Protein AF-A0A543JQB1-F1 (afdb_monomer_lite)

Organism: NCBI:txid571190

InterPro domains:
  IPR004981 Tryptophan 2,3-dioxygenase [PF03301] (3-129)
  IPR004981 Tryptophan 2,3-dioxygenase [PTHR10138] (3-130)
  IPR037217 Tryptophan/Indoleamine 2,3-dioxygenase-like [SSF140959] (4-223)

pLDDT: mean 92.01, std 9.9, range [33.56, 98.75]

Secondary structure (DSSP, 8-state):
----HHHHTTHHHHTT-----S---SS-HHHHHHHHHHHHHHHHHHHHHHHHHHHHHHHHHHHHHHHTT-HHHHHHHHHHHHHHHHHHHHHHHHHTTS-HHHHHHHGGGGTT--GGG-HHHHHHHHHTT-SSS--HHHHHHHHHHHHTT--HHHHHHS-SHHHHHHHHHHHHHHHHHHHHHHHHHHHHHHHTTPPPTTSS-THHHHHHH---S-HHHHHHHHHTT-PPP--

Foldseek 3Di:
DDDDPCNVVVVVVVVVPQDQQQDQDPDDPLSVLLSVLSSLVVVLVVVVLVLLVLLLVLLVVLLVCLLVLVLQSSLVSLLVSLVSLVVNLVSLVVNLPRDLVSCVRRVVRCQLDDPVPDPSVVSVCQLLQVDPDRHSSLVSLCVSCVVVVHDLLVLLLDDDRSVSNLVSSQSNQVSVLSSLVSVLVSQCVNAVQHADSNRHSTSVVSVVVNDGGDVVSVVSCVVNVVDDPDD

Sequence (231 aa):
MTLDYSGYLCLDALLSLQRPQAPAEVSDRESDAVRSAEHLFIVVHQASELWLAQLLLDLDVAASALRHGSTGAAAEHVERAAALFGVLRAQLDVLDRLPPACFARFRPYLGTASGAQSRQFAALERVLGFGPTEGPLATALADAVAAAGVTLPEVWRSGGPLRRVAEAMSAVARGYRDWQAGHLAVVRRMLGDQPGTGGTAGARHLASRVRLAFPDLHAARREAGDTVPTA

Structure (mmCIF, N/CA/C/O backbone):
data_AF-A0A543JQB1-F1
#
_entry.id   AF-A0A543JQB1-F1
#
loop_
_atom_site.group_PDB
_atom_site.id
_atom_site.type_symbol
_atom_site.label_atom_id
_atom_site.label_alt_id
_atom_site.label_comp_id
_atom_site.label_asym_id
_atom_site.label_entity_id
_atom_site.label_seq_id
_atom_site.pdbx_PDB_ins_code
_atom_site.Cartn_x
_atom_site.Cartn_y
_atom_site.Cartn_z
_atom_site.occupancy
_atom_site.B_iso_or_equiv
_atom_site.auth_seq_id
_atom_site.auth_comp_id
_atom_site.auth_asym_id
_atom_site.auth_atom_id
_atom_site.pdbx_PDB_model_num
ATOM 1 N N . MET A 1 1 ? -24.633 -10.994 -23.609 1.00 69.38 1 MET A N 1
ATOM 2 C CA . MET A 1 1 ? -23.324 -11.678 -23.657 1.00 69.38 1 MET A CA 1
ATOM 3 C C . MET A 1 1 ? -23.143 -12.428 -22.354 1.00 69.38 1 MET A C 1
ATOM 5 O O . MET A 1 1 ? -23.437 -11.854 -21.312 1.00 69.38 1 MET A O 1
ATOM 9 N N . THR A 1 2 ? -22.744 -13.696 -22.414 1.00 85.31 2 THR A N 1
ATOM 10 C CA . THR A 1 2 ? -22.391 -14.485 -21.226 1.00 85.31 2 THR A CA 1
ATOM 11 C C . THR A 1 2 ? -21.066 -13.956 -20.683 1.00 85.31 2 THR A C 1
ATOM 13 O O . THR A 1 2 ? -20.135 -13.768 -21.460 1.00 85.31 2 THR A O 1
ATOM 16 N N . LEU A 1 3 ? -20.999 -13.658 -19.386 1.00 92.75 3 LEU A N 1
ATOM 17 C CA . LEU A 1 3 ? -19.769 -13.207 -18.740 1.00 92.75 3 LEU A CA 1
ATOM 18 C C . LEU A 1 3 ? -18.790 -14.387 -18.657 1.00 92.75 3 LEU A C 1
ATOM 20 O O . LEU A 1 3 ? -19.106 -15.394 -18.025 1.00 92.75 3 LEU A O 1
ATOM 24 N N . ASP A 1 4 ? -17.630 -14.268 -19.297 1.00 96.12 4 ASP A N 1
ATOM 25 C CA . ASP A 1 4 ? -16.534 -15.235 -19.211 1.00 96.12 4 ASP A CA 1
ATOM 26 C C . ASP A 1 4 ? -15.337 -14.652 -18.437 1.00 96.12 4 ASP A C 1
ATOM 28 O O . ASP A 1 4 ? -15.362 -13.505 -17.987 1.00 96.12 4 ASP A O 1
ATOM 32 N N . TYR A 1 5 ? -14.293 -15.460 -18.231 1.00 96.38 5 TYR A N 1
ATOM 33 C CA . TYR A 1 5 ? -13.108 -15.070 -17.458 1.00 96.38 5 TYR A CA 1
ATOM 34 C C . TYR A 1 5 ? -12.423 -13.813 -18.018 1.00 96.38 5 TYR A C 1
ATOM 36 O O . TYR A 1 5 ? -12.113 -12.886 -17.267 1.00 96.38 5 TYR A O 1
ATOM 44 N N . SER A 1 6 ? -12.228 -13.766 -19.339 1.00 96.44 6 SER A N 1
ATOM 45 C CA . SER A 1 6 ? -11.564 -12.653 -20.021 1.00 96.44 6 SER A CA 1
ATOM 46 C C . SER A 1 6 ? -12.379 -11.366 -19.938 1.00 96.44 6 SER A C 1
ATOM 48 O O . SER A 1 6 ? -11.812 -10.303 -19.680 1.00 96.44 6 SER A O 1
ATOM 50 N N . GLY A 1 7 ? -13.700 -11.467 -20.100 1.00 97.38 7 GLY A N 1
ATOM 51 C CA . GLY A 1 7 ? -14.626 -10.350 -19.966 1.00 97.38 7 GLY A CA 1
ATOM 52 C C . GLY A 1 7 ? -14.751 -9.847 -18.528 1.00 97.38 7 GLY A C 1
ATOM 53 O O . GLY A 1 7 ? -14.781 -8.639 -18.315 1.00 97.38 7 GLY A O 1
ATOM 54 N N . TYR A 1 8 ? -14.769 -10.741 -17.533 1.00 97.38 8 TYR A N 1
ATOM 55 C CA . TYR A 1 8 ? -14.859 -10.363 -16.117 1.00 97.38 8 TYR A CA 1
ATOM 56 C C . TYR A 1 8 ? -13.617 -9.617 -15.616 1.00 97.38 8 TYR A C 1
ATOM 58 O O . TYR A 1 8 ? -13.745 -8.629 -14.896 1.00 97.38 8 TYR A O 1
ATOM 66 N N . LEU A 1 9 ? -12.419 -10.067 -16.004 1.00 97.62 9 LEU A N 1
ATOM 67 C CA . LEU A 1 9 ? -11.151 -9.452 -15.591 1.00 97.62 9 LEU A CA 1
ATOM 68 C C . LEU A 1 9 ? -10.656 -8.357 -16.545 1.00 97.62 9 LEU A C 1
ATOM 70 O O . LEU A 1 9 ? -9.592 -7.783 -16.313 1.00 97.62 9 LEU A O 1
ATOM 74 N N . CYS A 1 10 ? -11.397 -8.084 -17.622 1.00 97.62 10 CYS A N 1
ATOM 75 C CA . CYS A 1 10 ? -11.010 -7.146 -18.675 1.00 97.62 10 CYS A CA 1
ATOM 76 C C . CYS A 1 10 ? -9.601 -7.432 -19.234 1.00 97.62 10 CYS A C 1
ATOM 78 O O . CYS A 1 10 ? -8.796 -6.509 -19.395 1.00 97.62 10 CYS A O 1
ATOM 80 N N . LEU A 1 11 ? -9.280 -8.704 -19.509 1.00 97.50 11 LEU A N 1
ATOM 81 C CA . LEU A 1 11 ? -7.906 -9.123 -19.826 1.00 97.50 11 LEU A CA 1
ATOM 82 C C . LEU A 1 11 ? -7.340 -8.466 -21.082 1.00 97.50 11 LEU A C 1
ATOM 84 O O . LEU A 1 11 ? -6.172 -8.093 -21.075 1.00 97.50 11 LEU A O 1
ATOM 88 N N . ASP A 1 12 ? -8.152 -8.259 -22.119 1.00 97.19 12 ASP A N 1
ATOM 89 C CA . ASP A 1 12 ? -7.699 -7.583 -23.341 1.00 97.19 12 ASP A CA 1
ATOM 90 C C . ASP A 1 12 ? -7.203 -6.163 -23.043 1.00 97.19 12 ASP A C 1
ATOM 92 O O . ASP A 1 12 ? -6.173 -5.729 -23.557 1.00 97.19 12 ASP A O 1
ATOM 96 N N . ALA A 1 13 ? -7.902 -5.446 -22.158 1.00 97.56 13 ALA A N 1
ATOM 97 C CA . ALA A 1 13 ? -7.462 -4.136 -21.706 1.00 97.56 13 ALA A CA 1
ATOM 98 C C . ALA A 1 13 ? -6.205 -4.271 -20.839 1.00 97.56 13 ALA A C 1
ATOM 100 O O . ALA A 1 13 ? -5.182 -3.678 -21.174 1.00 97.56 13 ALA A O 1
ATOM 101 N N . LEU A 1 14 ? -6.255 -5.081 -19.774 1.00 97.94 14 LEU A N 1
ATOM 102 C CA . LEU A 1 14 ? -5.171 -5.234 -18.798 1.00 97.94 14 LEU A CA 1
ATOM 103 C C . LEU A 1 14 ? -3.837 -5.643 -19.448 1.00 97.94 14 LEU A C 1
ATOM 105 O O . LEU A 1 14 ? -2.803 -5.045 -19.150 1.00 97.94 14 LEU A O 1
ATOM 109 N N . LEU A 1 15 ? -3.863 -6.622 -20.355 1.00 97.75 15 LEU A N 1
ATOM 110 C CA . LEU A 1 15 ? -2.685 -7.186 -21.026 1.00 97.75 15 LEU A CA 1
ATOM 111 C C . LEU A 1 15 ? -2.208 -6.353 -22.234 1.00 97.75 15 LEU A C 1
ATOM 113 O O . LEU A 1 15 ? -1.230 -6.710 -22.887 1.00 97.75 15 LEU A O 1
ATOM 117 N N . SER A 1 16 ? -2.875 -5.233 -22.536 1.00 97.62 16 SER A N 1
ATOM 118 C CA . SER A 1 16 ? -2.448 -4.270 -23.569 1.00 97.62 16 SER A CA 1
ATOM 119 C C . SER A 1 16 ? -1.717 -3.040 -23.007 1.00 97.62 16 SER A C 1
ATOM 121 O O . SER A 1 16 ? -1.232 -2.186 -23.764 1.00 97.62 16 SER A O 1
ATOM 123 N N . LEU A 1 17 ? -1.643 -2.918 -21.675 1.00 98.00 17 LEU A N 1
ATOM 124 C CA . LEU A 1 17 ? -1.086 -1.748 -20.989 1.00 98.00 17 LEU A CA 1
ATOM 125 C C . LEU A 1 17 ? 0.444 -1.779 -20.862 1.00 98.00 17 LEU A C 1
ATOM 127 O O . LEU A 1 17 ? 1.040 -0.774 -20.473 1.00 98.00 17 LEU A O 1
ATOM 131 N N . GLN A 1 18 ? 1.105 -2.897 -21.164 1.00 97.56 18 GLN A N 1
ATOM 132 C CA . GLN A 1 18 ? 2.556 -3.035 -21.021 1.00 97.56 18 GLN A CA 1
ATOM 133 C C . GLN A 1 18 ? 3.268 -2.498 -22.271 1.00 97.56 18 GLN A C 1
ATOM 135 O O . GLN A 1 18 ? 3.488 -3.230 -23.234 1.00 97.56 18 GLN A O 1
ATOM 140 N N . ARG A 1 19 ? 3.620 -1.205 -22.265 1.00 94.81 19 ARG A N 1
ATOM 141 C CA . ARG A 1 19 ? 4.200 -0.493 -23.421 1.00 94.81 19 ARG A CA 1
ATOM 142 C C . ARG A 1 19 ? 5.624 0.023 -23.140 1.00 94.81 19 ARG A C 1
ATOM 144 O O . ARG A 1 19 ? 5.757 1.164 -22.692 1.00 94.81 19 ARG A O 1
ATOM 151 N N . PRO A 1 20 ? 6.670 -0.788 -23.393 1.00 93.94 20 PRO A N 1
ATOM 152 C CA . PRO A 1 20 ? 8.066 -0.344 -23.347 1.00 93.94 20 PRO A CA 1
ATOM 153 C C . PRO A 1 20 ? 8.309 0.901 -24.217 1.00 93.94 20 PRO A C 1
ATOM 155 O O . PRO A 1 20 ? 7.724 1.020 -25.294 1.00 93.94 20 PRO A O 1
ATOM 158 N N . GLN A 1 21 ? 9.133 1.830 -23.735 1.00 93.44 21 GLN A N 1
ATOM 159 C CA . GLN A 1 21 ? 9.484 3.090 -24.395 1.00 93.44 21 GLN A CA 1
ATOM 160 C C . GLN A 1 21 ? 10.874 3.056 -25.034 1.00 93.44 21 GLN A C 1
ATOM 162 O O . GLN A 1 21 ? 11.133 3.840 -25.948 1.00 93.44 21 GLN A O 1
ATOM 167 N N . ALA A 1 22 ? 11.774 2.175 -24.582 1.00 89.75 22 ALA A N 1
ATOM 168 C CA . ALA A 1 22 ? 13.065 2.018 -25.235 1.00 89.75 22 ALA A CA 1
ATOM 169 C C . ALA A 1 22 ? 12.872 1.482 -26.669 1.00 89.75 22 ALA A C 1
ATOM 171 O O . ALA A 1 22 ? 12.055 0.580 -26.891 1.00 89.75 22 ALA A O 1
ATOM 172 N N . PRO A 1 23 ? 13.603 2.020 -27.661 1.00 84.94 23 PRO A N 1
ATOM 173 C CA . PRO A 1 23 ? 13.477 1.589 -29.041 1.00 84.94 23 PRO A CA 1
ATOM 174 C C . PRO A 1 23 ? 13.905 0.129 -29.174 1.00 84.94 23 PRO A C 1
ATOM 176 O O . PRO A 1 23 ? 14.917 -0.297 -28.616 1.00 84.94 23 PRO A O 1
ATOM 179 N N . ALA A 1 24 ? 13.147 -0.630 -29.962 1.00 72.50 24 ALA A N 1
ATOM 180 C CA . ALA A 1 24 ? 13.588 -1.934 -30.421 1.00 72.50 24 ALA A CA 1
ATOM 181 C C . ALA A 1 24 ? 14.697 -1.723 -31.460 1.00 72.50 24 ALA A C 1
ATOM 183 O O . ALA A 1 24 ? 14.425 -1.433 -32.625 1.00 72.50 24 ALA A O 1
ATOM 184 N N . GLU A 1 25 ? 15.955 -1.826 -31.038 1.00 69.94 25 GLU A N 1
ATOM 185 C CA . GLU A 1 25 ? 17.068 -1.961 -31.978 1.00 69.94 25 GLU A CA 1
ATOM 186 C C . GLU A 1 25 ? 16.893 -3.276 -32.761 1.00 69.94 25 GLU A C 1
ATOM 188 O O . GLU A 1 25 ? 16.343 -4.252 -32.233 1.00 69.94 25 GLU A O 1
ATOM 193 N N . VAL A 1 26 ? 17.301 -3.284 -34.037 1.00 59.53 26 VAL A N 1
ATOM 194 C CA . VAL A 1 26 ? 17.115 -4.415 -34.963 1.00 59.53 26 VAL A CA 1
ATOM 195 C C . VAL A 1 26 ? 17.641 -5.708 -34.333 1.00 59.53 26 VAL A C 1
ATOM 197 O O . VAL A 1 26 ? 18.805 -5.779 -33.964 1.00 59.53 26 VAL A O 1
ATOM 200 N N . SER A 1 27 ? 16.749 -6.700 -34.233 1.00 61.47 27 SER A N 1
ATOM 201 C CA . SER A 1 27 ? 16.892 -8.035 -33.630 1.00 61.47 27 SER A CA 1
ATOM 202 C C . SER A 1 27 ? 18.326 -8.512 -33.343 1.00 61.47 27 SER A C 1
ATOM 204 O O . SER A 1 27 ? 18.908 -9.286 -34.108 1.00 61.47 27 SER A O 1
ATOM 206 N N . ASP A 1 28 ? 18.852 -8.131 -32.184 1.00 72.06 28 ASP A N 1
ATOM 207 C CA . ASP A 1 28 ? 19.930 -8.843 -31.513 1.00 72.06 28 ASP A CA 1
ATOM 208 C C . ASP A 1 28 ? 19.466 -9.300 -30.118 1.00 72.06 28 ASP A C 1
ATOM 210 O O . ASP A 1 28 ? 18.460 -8.835 -29.571 1.00 72.06 28 ASP A O 1
ATOM 214 N N . ARG A 1 29 ? 20.171 -10.280 -29.541 1.00 74.12 29 ARG A N 1
ATOM 215 C CA . ARG A 1 29 ? 19.823 -10.841 -28.221 1.00 74.12 29 ARG A CA 1
ATOM 216 C C . ARG A 1 29 ? 19.863 -9.794 -27.101 1.00 74.12 29 ARG A C 1
ATOM 218 O O . ARG A 1 29 ? 19.248 -10.004 -26.058 1.00 74.12 29 ARG A O 1
ATOM 225 N N . GLU A 1 30 ? 20.601 -8.703 -27.286 1.00 76.81 30 GLU A N 1
ATOM 226 C CA . GLU A 1 30 ? 20.747 -7.650 -26.284 1.00 76.81 30 GLU A CA 1
ATOM 227 C C . GLU A 1 30 ? 19.508 -6.739 -26.255 1.00 76.81 30 GLU A C 1
ATOM 229 O O . GLU A 1 30 ? 18.996 -6.426 -25.180 1.00 76.81 30 GLU A O 1
ATOM 234 N N . SER A 1 31 ? 18.964 -6.406 -27.429 1.00 81.44 31 SER A N 1
ATOM 235 C CA . SER A 1 31 ? 17.693 -5.697 -27.627 1.00 81.44 31 SER A CA 1
ATOM 236 C C . SER A 1 31 ? 16.518 -6.450 -26.987 1.00 81.44 31 SER A C 1
ATOM 238 O O . SER A 1 31 ? 15.693 -5.861 -26.282 1.00 81.44 31 SER A O 1
ATOM 240 N N . ASP A 1 32 ? 16.486 -7.781 -27.120 1.00 88.44 32 ASP A N 1
ATOM 241 C CA . ASP A 1 32 ? 15.485 -8.626 -26.455 1.00 88.44 32 ASP A CA 1
ATOM 242 C C . ASP A 1 32 ? 15.600 -8.581 -24.922 1.00 88.44 32 ASP A C 1
ATOM 244 O O . ASP A 1 32 ? 14.582 -8.497 -24.225 1.00 88.44 32 ASP A O 1
ATOM 248 N N . ALA A 1 33 ? 16.825 -8.595 -24.385 1.00 91.44 33 ALA A N 1
ATOM 249 C CA . ALA A 1 33 ? 17.063 -8.521 -22.946 1.00 91.44 33 ALA A CA 1
ATOM 250 C C . ALA A 1 33 ? 16.603 -7.176 -22.359 1.00 91.44 33 ALA A C 1
ATOM 252 O O . ALA A 1 33 ? 15.942 -7.158 -21.319 1.00 91.44 33 ALA A O 1
ATOM 253 N N . VAL A 1 34 ? 16.882 -6.057 -23.040 1.00 93.50 34 VAL A N 1
ATOM 254 C CA . VAL A 1 34 ? 16.416 -4.722 -22.625 1.00 93.50 34 VAL A CA 1
ATOM 255 C C . VAL A 1 34 ? 14.894 -4.625 -22.688 1.00 93.50 34 VAL A C 1
ATOM 257 O O . VAL A 1 34 ? 14.280 -4.186 -21.716 1.00 93.50 34 VAL A O 1
ATOM 260 N N . ARG A 1 35 ? 14.270 -5.100 -23.774 1.00 92.38 35 ARG A N 1
ATOM 261 C CA . ARG A 1 35 ? 12.806 -5.113 -23.909 1.00 92.38 35 ARG A CA 1
ATOM 262 C C . ARG A 1 35 ? 12.147 -5.929 -22.797 1.00 92.38 35 ARG A C 1
ATOM 264 O O . ARG A 1 35 ? 11.173 -5.479 -22.196 1.00 92.38 35 ARG A O 1
ATOM 271 N N . SER A 1 36 ? 12.685 -7.112 -22.495 1.00 94.62 36 SER A N 1
ATOM 272 C CA . SER A 1 36 ? 12.193 -7.954 -21.399 1.00 94.62 36 SER A CA 1
ATOM 273 C C . SER A 1 36 ? 12.370 -7.284 -20.034 1.00 94.62 36 SER A C 1
ATOM 275 O O . SER A 1 36 ? 11.496 -7.396 -19.176 1.00 94.62 36 SER A O 1
ATOM 277 N N . ALA A 1 37 ? 13.492 -6.596 -19.822 1.00 96.06 37 ALA A N 1
ATOM 278 C CA . ALA A 1 37 ? 13.799 -5.888 -18.586 1.00 96.06 37 ALA A CA 1
ATOM 279 C C . ALA A 1 37 ? 12.847 -4.699 -18.355 1.00 96.06 37 ALA A C 1
ATOM 281 O O . ALA A 1 37 ? 12.304 -4.547 -17.259 1.00 96.06 37 ALA A O 1
ATOM 282 N N . GLU A 1 38 ? 12.583 -3.893 -19.385 1.00 96.62 38 GLU A N 1
ATOM 283 C CA . GLU A 1 38 ? 11.615 -2.795 -19.302 1.00 96.62 38 GLU A CA 1
ATOM 284 C C . GLU A 1 38 ? 10.182 -3.316 -19.112 1.00 96.62 38 GLU A C 1
ATOM 286 O O . GLU A 1 38 ? 9.426 -2.780 -18.301 1.00 96.62 38 GLU A O 1
ATOM 291 N N . HIS A 1 39 ? 9.815 -4.414 -19.782 1.00 96.88 39 HIS A N 1
ATOM 292 C CA . HIS A 1 39 ? 8.518 -5.059 -19.575 1.00 96.88 39 HIS A CA 1
ATOM 293 C C . HIS A 1 39 ? 8.343 -5.536 -18.123 1.00 96.88 39 HIS A C 1
ATOM 295 O O . HIS A 1 39 ? 7.307 -5.267 -17.516 1.00 96.88 39 HIS A O 1
ATOM 301 N N . LEU A 1 40 ? 9.363 -6.172 -17.527 1.00 97.19 40 LEU A N 1
ATOM 302 C CA . LEU A 1 40 ? 9.356 -6.541 -16.106 1.00 97.19 40 LEU A CA 1
ATOM 303 C C . LEU A 1 40 ? 9.177 -5.310 -15.210 1.00 97.19 40 LEU A C 1
ATOM 305 O O . LEU A 1 40 ? 8.367 -5.339 -14.283 1.00 97.19 40 LEU A O 1
ATOM 309 N N . PHE A 1 41 ? 9.911 -4.230 -15.494 1.00 96.75 41 PHE A N 1
ATOM 310 C CA . PHE A 1 41 ? 9.791 -2.975 -14.756 1.00 96.75 41 PHE A CA 1
ATOM 311 C C . PHE A 1 41 ? 8.344 -2.463 -14.779 1.00 96.75 41 PHE A C 1
ATOM 313 O O . PHE A 1 41 ? 7.800 -2.143 -13.723 1.00 96.75 41 PHE A O 1
ATOM 320 N N . ILE A 1 42 ? 7.683 -2.465 -15.940 1.00 97.38 42 ILE A N 1
ATOM 321 C CA . ILE A 1 42 ? 6.279 -2.053 -16.072 1.00 97.38 42 ILE A CA 1
ATOM 322 C C . ILE A 1 42 ? 5.340 -2.978 -15.287 1.00 97.38 42 ILE A C 1
ATOM 324 O O . ILE A 1 42 ? 4.533 -2.487 -14.499 1.00 97.38 42 ILE A O 1
ATOM 328 N N . VAL A 1 43 ? 5.454 -4.299 -15.463 1.00 98.06 43 VAL A N 1
ATOM 329 C CA . VAL A 1 43 ? 4.565 -5.286 -14.821 1.00 98.06 43 VAL A CA 1
ATOM 330 C C . VAL A 1 43 ? 4.640 -5.201 -13.300 1.00 98.06 43 VAL A C 1
ATOM 332 O O . VAL A 1 43 ? 3.603 -5.177 -12.644 1.00 98.06 43 VAL A O 1
ATOM 335 N N . VAL A 1 44 ? 5.845 -5.091 -12.734 1.00 97.44 44 VAL A N 1
ATOM 336 C CA . VAL A 1 44 ? 6.049 -4.898 -11.289 1.00 97.44 44 VAL A CA 1
ATOM 337 C C . VAL A 1 44 ? 5.314 -3.639 -10.816 1.00 97.44 44 VAL A C 1
ATOM 339 O O . VAL A 1 44 ? 4.538 -3.692 -9.867 1.00 97.44 44 VAL A O 1
ATOM 342 N N . HIS A 1 45 ? 5.482 -2.497 -11.484 1.00 97.50 45 HIS A N 1
ATOM 343 C CA . HIS A 1 45 ? 4.821 -1.263 -11.045 1.00 97.50 45 HIS A CA 1
ATOM 344 C C . HIS A 1 45 ? 3.293 -1.316 -11.215 1.00 97.50 45 HIS A C 1
ATOM 346 O O . HIS A 1 45 ? 2.573 -0.866 -10.327 1.00 97.50 45 HIS A O 1
ATOM 352 N N . GLN A 1 46 ? 2.783 -1.910 -12.296 1.00 98.06 46 GLN A N 1
ATOM 353 C CA . GLN A 1 46 ? 1.341 -2.096 -12.498 1.00 98.06 46 GLN A CA 1
ATOM 354 C C . GLN A 1 46 ? 0.733 -3.040 -11.455 1.00 98.06 46 GLN A C 1
ATOM 356 O O . GLN A 1 46 ? -0.309 -2.726 -10.882 1.00 98.06 46 GLN A O 1
ATOM 361 N N . ALA A 1 47 ? 1.399 -4.156 -11.152 1.00 98.12 47 ALA A N 1
ATOM 362 C CA . ALA A 1 47 ? 0.980 -5.070 -10.096 1.00 98.12 47 ALA A CA 1
ATOM 363 C C . ALA A 1 47 ? 0.989 -4.383 -8.721 1.00 98.12 47 ALA A C 1
ATOM 365 O O . ALA A 1 47 ? 0.022 -4.519 -7.972 1.00 98.12 47 ALA A O 1
ATOM 366 N N . SER A 1 48 ? 2.014 -3.575 -8.415 1.00 97.56 48 SER A N 1
ATOM 367 C CA . SER A 1 48 ? 2.039 -2.753 -7.197 1.00 97.56 48 SER A CA 1
ATOM 368 C C . SER A 1 48 ? 0.828 -1.828 -7.112 1.00 97.56 48 SER A C 1
ATOM 370 O O . SER A 1 48 ? 0.197 -1.765 -6.066 1.00 97.56 48 SER A O 1
ATOM 372 N N . GLU A 1 49 ? 0.480 -1.122 -8.189 1.00 98.38 49 GLU A N 1
ATOM 373 C CA . GLU A 1 49 ? -0.664 -0.201 -8.200 1.00 98.38 49 GL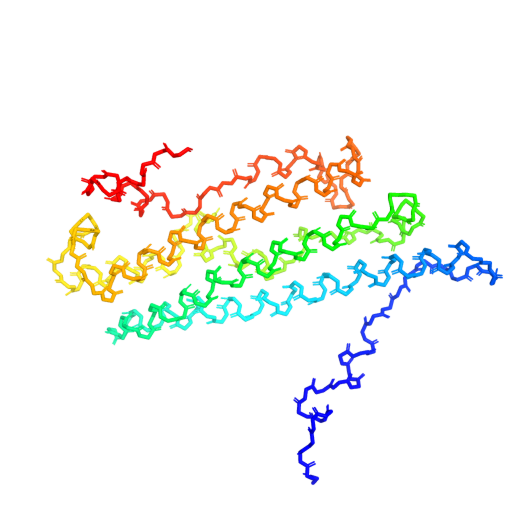U A CA 1
ATOM 374 C C . GLU A 1 49 ? -2.010 -0.937 -8.042 1.00 98.38 49 GLU A C 1
ATOM 376 O O . GLU A 1 49 ? -2.905 -0.422 -7.373 1.00 98.38 49 GLU A O 1
ATOM 381 N N . LEU A 1 50 ? -2.151 -2.159 -8.569 1.00 98.62 50 LEU A N 1
ATOM 382 C CA . LEU A 1 50 ? -3.334 -2.999 -8.328 1.00 98.62 50 LEU A CA 1
ATOM 383 C C . LEU A 1 50 ? -3.426 -3.450 -6.863 1.00 98.62 50 LEU A C 1
ATOM 385 O O . LEU A 1 50 ? -4.489 -3.355 -6.248 1.00 98.62 50 LEU A O 1
ATOM 389 N N . TRP A 1 51 ? -2.313 -3.889 -6.270 1.00 98.50 51 TRP A N 1
ATOM 390 C CA . TRP A 1 51 ? -2.284 -4.272 -4.857 1.00 98.50 51 TRP A CA 1
ATOM 391 C C . TRP A 1 51 ? -2.468 -3.078 -3.920 1.00 98.50 51 TRP A C 1
ATOM 393 O O . TRP A 1 51 ? -3.132 -3.218 -2.896 1.00 98.50 51 TRP A O 1
ATOM 403 N N . LEU A 1 52 ? -1.946 -1.900 -4.274 1.00 98.31 52 LEU A N 1
ATOM 404 C CA . LEU A 1 52 ? -2.199 -0.654 -3.548 1.00 98.31 52 LEU A CA 1
ATOM 405 C C . LEU A 1 52 ? -3.683 -0.276 -3.588 1.00 98.31 52 LEU A C 1
ATOM 407 O O . LEU A 1 52 ? -4.212 0.141 -2.560 1.00 98.31 52 LEU A O 1
ATOM 411 N N . ALA A 1 53 ? -4.368 -0.477 -4.717 1.00 98.62 53 ALA A N 1
ATOM 412 C CA . ALA A 1 53 ? -5.807 -0.233 -4.812 1.00 98.62 53 ALA A CA 1
ATOM 413 C C . ALA A 1 53 ? -6.596 -1.136 -3.854 1.00 98.62 53 ALA A C 1
ATOM 415 O O . ALA A 1 53 ? -7.442 -0.649 -3.102 1.00 98.62 53 ALA A O 1
ATOM 416 N N . GLN A 1 54 ? -6.272 -2.435 -3.819 1.00 98.75 54 GLN A N 1
ATOM 417 C CA . GLN A 1 54 ? -6.900 -3.373 -2.885 1.00 98.75 54 GLN A CA 1
ATOM 418 C C . GLN A 1 54 ? -6.564 -3.042 -1.424 1.00 98.75 54 GLN A C 1
ATOM 420 O O . GLN A 1 54 ? -7.444 -3.078 -0.566 1.00 98.75 54 GLN A O 1
ATOM 425 N N . LEU A 1 55 ? -5.310 -2.682 -1.142 1.00 98.44 55 LEU A N 1
ATOM 426 C CA . LEU A 1 55 ? -4.853 -2.297 0.190 1.00 98.44 55 LEU A CA 1
ATOM 427 C C . LEU A 1 55 ? -5.606 -1.063 0.703 1.00 98.44 55 LEU A C 1
ATOM 429 O O . LEU A 1 55 ? -6.073 -1.053 1.837 1.00 98.44 55 LEU A O 1
ATOM 433 N N . LEU A 1 56 ? -5.744 -0.027 -0.126 1.00 98.62 56 LEU A N 1
ATOM 434 C CA . LEU A 1 56 ? -6.474 1.189 0.230 1.00 98.62 56 LEU A CA 1
ATOM 435 C C . LEU A 1 56 ? -7.956 0.908 0.482 1.00 98.62 56 LEU A C 1
ATOM 437 O O . LEU A 1 56 ? -8.503 1.423 1.455 1.00 98.62 56 LEU A O 1
ATOM 441 N N . LEU A 1 57 ? -8.579 0.069 -0.352 1.00 98.69 57 LEU A N 1
ATOM 442 C CA . LEU A 1 57 ? -9.961 -0.361 -0.152 1.00 98.69 57 LEU A CA 1
ATOM 443 C C . LEU A 1 57 ? -10.127 -1.099 1.182 1.00 98.69 57 LEU A C 1
ATOM 445 O O . LEU A 1 57 ? -11.046 -0.797 1.937 1.00 98.69 57 LEU A O 1
ATOM 449 N N . ASP A 1 58 ? -9.224 -2.026 1.507 1.00 98.69 58 ASP A N 1
ATOM 450 C CA . ASP A 1 58 ? -9.280 -2.773 2.766 1.00 98.69 58 ASP A CA 1
ATOM 451 C C . ASP A 1 58 ? -9.149 -1.863 3.988 1.00 98.69 58 ASP A C 1
ATOM 453 O O . ASP A 1 58 ? -9.908 -2.004 4.946 1.00 98.69 58 ASP A O 1
ATOM 457 N N . LEU A 1 59 ? -8.227 -0.900 3.953 1.00 98.50 59 LEU A N 1
ATOM 458 C CA . LEU A 1 59 ? -8.031 0.036 5.061 1.00 98.50 59 LEU A CA 1
ATOM 459 C C . LEU A 1 59 ? -9.220 1.001 5.219 1.00 98.50 59 LEU A C 1
ATOM 461 O O . LEU A 1 59 ? -9.587 1.324 6.351 1.00 98.50 59 LEU A O 1
ATOM 465 N N . ASP A 1 60 ? -9.846 1.432 4.120 1.00 98.44 60 ASP A N 1
ATOM 466 C CA . ASP A 1 60 ? -11.054 2.266 4.159 1.00 98.44 60 ASP A CA 1
ATOM 467 C C . ASP A 1 60 ? -12.260 1.501 4.725 1.00 98.44 60 ASP A C 1
ATOM 469 O O . ASP A 1 60 ? -12.928 1.973 5.653 1.00 98.44 60 ASP A O 1
ATOM 473 N N . VAL A 1 61 ? -12.488 0.272 4.246 1.00 98.62 61 VAL A N 1
ATOM 474 C CA . VAL A 1 61 ? -13.558 -0.595 4.755 1.00 98.62 61 VAL A CA 1
ATOM 475 C C . VAL A 1 61 ? -13.326 -0.938 6.226 1.00 98.62 61 VAL A C 1
ATOM 477 O O . VAL A 1 61 ? -14.276 -0.889 7.007 1.00 98.62 61 VAL A O 1
ATOM 480 N N . ALA A 1 62 ? -12.085 -1.198 6.649 1.00 98.62 62 ALA A N 1
ATOM 481 C CA . ALA A 1 62 ? -11.755 -1.422 8.056 1.00 98.62 62 ALA A CA 1
ATOM 482 C C . ALA A 1 62 ? -12.077 -0.205 8.934 1.00 98.62 62 ALA A C 1
ATOM 484 O O . ALA A 1 62 ? -12.710 -0.347 9.983 1.00 98.62 62 ALA A O 1
ATOM 485 N N . ALA A 1 63 ? -11.688 0.997 8.497 1.00 98.31 63 ALA A N 1
ATOM 486 C CA . ALA A 1 63 ? -12.000 2.228 9.215 1.00 98.31 63 ALA A CA 1
ATOM 487 C C . ALA A 1 63 ? -13.520 2.456 9.298 1.00 98.31 63 ALA A C 1
ATOM 489 O O . ALA A 1 63 ? -14.031 2.863 10.340 1.00 98.31 63 ALA A O 1
ATOM 490 N N . SER A 1 64 ? -14.260 2.153 8.228 1.00 98.31 64 SER A N 1
ATOM 491 C CA . SER A 1 64 ? -15.725 2.196 8.233 1.00 98.31 64 SER A CA 1
ATOM 492 C C . SER A 1 64 ? -16.328 1.172 9.195 1.00 98.31 64 SER A C 1
ATOM 494 O O . SER A 1 64 ? -17.196 1.519 9.993 1.00 98.31 64 SER A O 1
ATOM 496 N N . ALA A 1 65 ? -15.846 -0.070 9.185 1.00 98.62 65 ALA A N 1
ATOM 497 C CA . ALA A 1 65 ? -16.321 -1.124 10.073 1.00 98.62 65 ALA A CA 1
ATOM 498 C C . ALA A 1 65 ? -16.106 -0.767 11.555 1.00 98.62 65 ALA A C 1
ATOM 500 O O . ALA A 1 65 ? -17.015 -0.970 12.359 1.00 98.62 65 ALA A O 1
ATOM 501 N N . LEU A 1 66 ? -14.964 -0.162 11.908 1.00 98.44 66 LEU A N 1
ATOM 502 C CA . LEU A 1 66 ? -14.701 0.355 13.259 1.00 98.44 66 LEU A CA 1
ATOM 503 C C . LEU A 1 66 ? -15.723 1.417 13.679 1.00 98.44 66 LEU A C 1
ATOM 505 O O . LEU A 1 66 ? -16.308 1.297 14.754 1.00 98.44 66 LEU A O 1
ATOM 509 N N . ARG A 1 67 ? -16.007 2.399 12.811 1.00 97.50 67 ARG A N 1
ATOM 510 C CA . ARG A 1 67 ? -17.000 3.458 13.084 1.00 97.50 67 ARG A CA 1
ATOM 511 C C . ARG A 1 67 ? -18.412 2.919 13.331 1.00 97.50 67 ARG A C 1
ATOM 513 O O . ARG A 1 67 ? -19.175 3.536 14.063 1.00 97.50 67 ARG A O 1
ATOM 520 N N . HIS A 1 68 ? -18.755 1.770 12.749 1.00 97.19 68 HIS A N 1
ATOM 521 C CA . HIS A 1 68 ? -20.055 1.114 12.927 1.00 97.19 68 HIS A CA 1
ATOM 522 C C . HIS A 1 68 ? -20.029 -0.020 13.972 1.00 97.19 68 HIS A C 1
ATOM 524 O O . HIS A 1 68 ? -20.953 -0.829 14.024 1.00 97.19 68 HIS A O 1
ATOM 530 N N . GLY A 1 69 ? -18.966 -0.135 14.778 1.00 96.69 69 GLY A N 1
ATOM 531 C CA . GLY A 1 69 ? -18.850 -1.147 15.837 1.00 96.69 69 GLY A CA 1
ATOM 532 C C . GLY A 1 69 ? -18.598 -2.582 15.349 1.00 96.69 69 GLY A C 1
ATOM 533 O O . GLY A 1 69 ? -18.564 -3.513 16.152 1.00 96.69 69 GLY A O 1
ATOM 534 N N . SER A 1 70 ? -18.367 -2.788 14.050 1.00 97.56 70 SER A N 1
ATOM 535 C CA . SER A 1 70 ? -18.092 -4.096 13.436 1.00 97.56 70 SER A CA 1
ATOM 536 C C . SER A 1 70 ? -16.607 -4.468 13.541 1.00 97.56 70 SER A C 1
ATOM 538 O O . SER A 1 70 ? -15.912 -4.672 12.547 1.00 97.56 70 SER A O 1
ATOM 540 N N . THR A 1 71 ? -16.102 -4.550 14.772 1.00 97.12 71 THR A N 1
ATOM 541 C CA . THR A 1 71 ? -14.670 -4.738 15.080 1.00 97.12 71 THR A CA 1
ATOM 542 C C . THR A 1 71 ? -14.083 -6.045 14.535 1.00 97.12 71 THR A C 1
ATOM 544 O O . THR A 1 71 ? -12.919 -6.072 14.142 1.00 97.12 71 THR A O 1
ATOM 547 N N . GLY A 1 72 ? -14.876 -7.120 14.458 1.00 97.56 72 GLY A N 1
ATOM 548 C CA . GLY A 1 72 ? -14.455 -8.390 13.850 1.00 97.56 72 GLY A CA 1
ATOM 549 C C . GLY A 1 72 ? -14.185 -8.264 12.349 1.00 97.56 72 GLY A C 1
ATOM 550 O O . GLY A 1 72 ? -13.115 -8.649 11.888 1.00 97.56 72 GLY A O 1
ATOM 551 N N . ALA A 1 73 ? -15.109 -7.642 11.612 1.00 98.00 73 ALA A N 1
ATOM 552 C CA . ALA A 1 73 ? -14.929 -7.371 10.186 1.00 98.00 73 ALA A CA 1
ATOM 553 C C . ALA A 1 73 ? -13.744 -6.424 9.948 1.00 98.00 73 ALA A C 1
ATOM 555 O O . ALA A 1 73 ? -12.932 -6.654 9.054 1.00 98.00 73 ALA A O 1
ATOM 556 N N . ALA A 1 74 ? -13.589 -5.393 10.788 1.00 98.62 74 ALA A N 1
ATOM 557 C CA . ALA A 1 74 ? -12.427 -4.514 10.721 1.00 98.62 74 ALA A CA 1
ATOM 558 C C . ALA A 1 74 ? -11.111 -5.296 10.850 1.00 98.62 74 ALA A C 1
ATOM 560 O O . ALA A 1 74 ? -10.201 -5.079 10.052 1.00 98.62 74 ALA A O 1
ATOM 561 N N . ALA A 1 75 ? -11.024 -6.231 11.803 1.00 98.56 75 ALA A N 1
ATOM 562 C CA . ALA A 1 75 ? -9.840 -7.067 11.977 1.00 98.56 75 ALA A CA 1
ATOM 563 C C . ALA A 1 75 ? -9.509 -7.858 10.704 1.00 98.56 75 ALA A C 1
ATOM 565 O O . ALA A 1 75 ? -8.374 -7.799 10.245 1.00 98.56 75 ALA A O 1
ATOM 566 N N . GLU A 1 76 ? 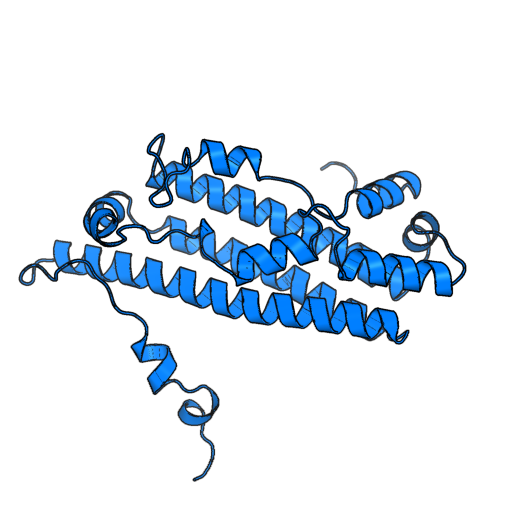-10.492 -8.516 10.085 1.00 98.50 76 GLU A N 1
ATOM 567 C CA . GLU A 1 76 ? -10.289 -9.311 8.863 1.00 98.50 76 GLU A CA 1
ATOM 568 C C . GLU A 1 76 ? -9.737 -8.474 7.697 1.00 98.50 76 GLU A C 1
ATOM 570 O O . GLU A 1 76 ? -8.835 -8.911 6.975 1.00 98.50 76 GLU A O 1
ATOM 575 N N . HIS A 1 77 ? -10.232 -7.246 7.528 1.00 98.69 77 HIS A N 1
ATOM 576 C CA . HIS A 1 77 ? -9.739 -6.331 6.498 1.00 98.69 77 HIS A CA 1
ATOM 577 C C . HIS A 1 77 ? -8.307 -5.852 6.777 1.00 98.69 77 HIS A C 1
ATOM 579 O O . HIS A 1 77 ? -7.479 -5.844 5.864 1.00 98.69 77 HIS A O 1
ATOM 585 N N . VAL A 1 78 ? -7.972 -5.499 8.025 1.00 98.62 78 VAL A N 1
ATOM 586 C CA . VAL A 1 78 ? -6.603 -5.073 8.369 1.00 98.62 78 VAL A CA 1
ATOM 587 C C . VAL A 1 78 ? -5.620 -6.251 8.318 1.00 98.62 78 VAL A C 1
ATOM 589 O O . VAL A 1 78 ? -4.477 -6.081 7.900 1.00 98.62 78 VAL A O 1
ATOM 592 N N . GLU A 1 79 ? -6.045 -7.459 8.688 1.00 98.69 79 GLU A N 1
ATOM 593 C CA . GLU A 1 79 ? -5.241 -8.682 8.568 1.00 98.69 79 GLU A CA 1
ATOM 594 C C . GLU A 1 79 ? -4.913 -8.981 7.099 1.00 98.69 79 GLU A C 1
ATOM 596 O O . GLU A 1 79 ? -3.755 -9.251 6.762 1.00 98.69 79 GLU A O 1
ATOM 601 N N . ARG A 1 80 ? -5.894 -8.840 6.195 1.00 98.56 80 ARG A N 1
ATOM 602 C CA . ARG A 1 80 ? -5.652 -8.944 4.750 1.00 98.56 80 ARG A CA 1
ATOM 603 C C . ARG A 1 80 ? -4.713 -7.846 4.249 1.00 98.56 80 ARG A C 1
ATOM 605 O O . ARG A 1 80 ? -3.760 -8.152 3.533 1.00 98.56 80 ARG A O 1
ATOM 612 N N . ALA A 1 81 ? -4.909 -6.599 4.678 1.00 98.31 81 ALA A N 1
ATOM 613 C CA . ALA A 1 81 ? -4.008 -5.490 4.366 1.00 98.31 81 ALA A CA 1
ATOM 614 C C . ALA A 1 81 ? -2.559 -5.769 4.816 1.00 98.31 81 ALA A C 1
ATOM 616 O O . ALA A 1 81 ? -1.610 -5.499 4.077 1.00 98.31 81 ALA A O 1
ATOM 617 N N . ALA A 1 82 ? -2.367 -6.367 5.996 1.00 98.00 82 ALA A N 1
ATOM 618 C CA . ALA A 1 82 ? -1.051 -6.778 6.477 1.00 98.00 82 ALA A CA 1
ATOM 619 C C . ALA A 1 82 ? -0.423 -7.865 5.585 1.00 98.00 82 ALA A C 1
ATOM 621 O O . ALA A 1 82 ? 0.762 -7.780 5.257 1.00 98.00 82 ALA A O 1
ATOM 622 N N . ALA A 1 83 ? -1.206 -8.855 5.145 1.00 98.12 83 ALA A N 1
ATOM 623 C CA . ALA A 1 83 ? -0.734 -9.902 4.238 1.00 98.12 83 ALA A CA 1
ATOM 624 C C . ALA A 1 83 ? -0.316 -9.349 2.860 1.00 98.12 83 ALA A C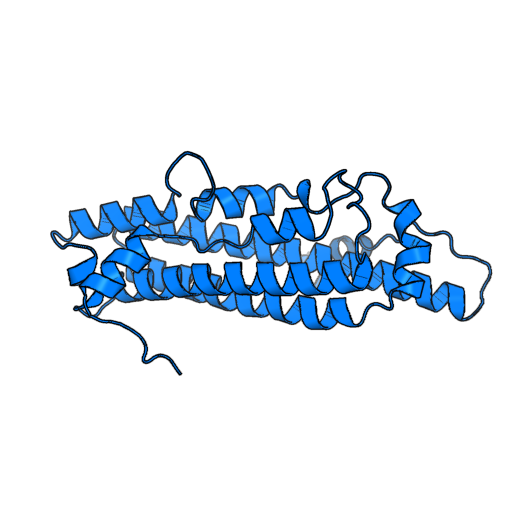 1
ATOM 626 O O . ALA A 1 83 ? 0.677 -9.807 2.288 1.00 98.12 83 ALA A O 1
ATOM 627 N N . LEU A 1 84 ? -1.008 -8.322 2.351 1.00 98.19 84 LEU A N 1
ATOM 628 C CA . LEU A 1 84 ? -0.676 -7.671 1.076 1.00 98.19 84 LEU A CA 1
ATOM 629 C C . LEU A 1 84 ? 0.710 -7.010 1.079 1.00 98.19 84 LEU A C 1
ATOM 631 O O . LEU A 1 84 ? 1.388 -7.015 0.051 1.00 98.19 84 LEU A O 1
ATOM 635 N N . PHE A 1 85 ? 1.202 -6.529 2.226 1.00 96.75 85 PHE A N 1
ATOM 636 C CA . PHE A 1 85 ? 2.593 -6.071 2.325 1.00 96.75 85 PHE A CA 1
ATOM 637 C C . PHE A 1 85 ? 3.609 -7.193 2.099 1.00 96.75 85 PHE A C 1
ATOM 639 O O . PHE A 1 85 ? 4.690 -6.939 1.569 1.00 96.75 85 PHE A O 1
ATOM 646 N N . GLY A 1 86 ? 3.262 -8.439 2.435 1.00 95.25 86 GLY A N 1
ATOM 647 C CA . GLY A 1 86 ? 4.072 -9.609 2.100 1.00 95.25 86 GLY A CA 1
ATOM 648 C C . GLY A 1 86 ? 4.225 -9.794 0.589 1.00 95.25 86 GLY A C 1
ATOM 649 O O . GLY A 1 86 ? 5.333 -10.054 0.121 1.00 95.25 86 GLY A O 1
ATOM 650 N N . VAL A 1 87 ? 3.144 -9.582 -0.171 1.00 97.06 87 VAL A N 1
ATOM 651 C CA . VAL A 1 87 ? 3.144 -9.635 -1.644 1.00 97.06 87 VAL A CA 1
ATOM 652 C C . VAL A 1 87 ? 3.968 -8.489 -2.228 1.00 97.06 87 VAL A C 1
ATOM 654 O O . VAL A 1 87 ? 4.875 -8.730 -3.023 1.00 97.06 87 VAL A O 1
ATOM 657 N N . LEU A 1 88 ? 3.719 -7.253 -1.779 1.00 97.19 88 LEU A N 1
ATOM 658 C CA . LEU A 1 88 ? 4.465 -6.070 -2.224 1.00 97.19 88 LEU A CA 1
ATOM 659 C C . LEU A 1 88 ? 5.969 -6.203 -1.951 1.00 97.19 88 LEU A C 1
ATOM 661 O O . LEU A 1 88 ? 6.784 -5.807 -2.783 1.00 97.19 88 LEU A O 1
ATOM 665 N N . ARG A 1 89 ? 6.353 -6.776 -0.802 1.00 96.12 89 ARG A N 1
ATOM 666 C CA . ARG A 1 89 ? 7.754 -7.055 -0.467 1.00 96.12 89 ARG A CA 1
ATOM 667 C C . ARG A 1 89 ? 8.341 -8.139 -1.369 1.00 96.12 89 ARG A C 1
ATOM 669 O O . ARG A 1 89 ? 9.409 -7.924 -1.924 1.00 96.12 89 ARG A O 1
ATOM 676 N N . ALA A 1 90 ? 7.662 -9.275 -1.535 1.00 95.88 90 ALA A N 1
ATOM 677 C CA . ALA A 1 90 ? 8.154 -10.376 -2.369 1.00 95.88 90 ALA A CA 1
ATOM 678 C C . ALA A 1 90 ?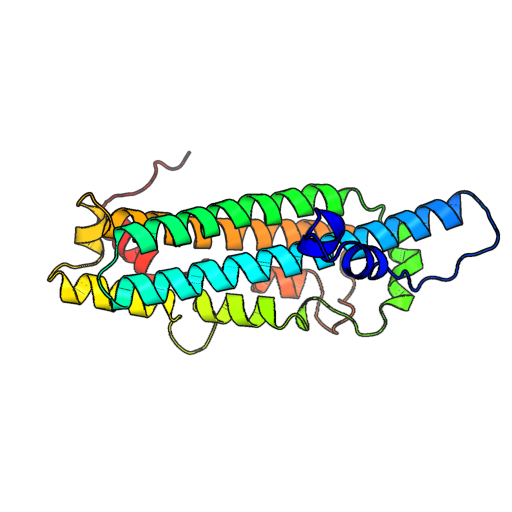 8.355 -9.954 -3.834 1.00 95.88 90 ALA A C 1
ATOM 680 O O . ALA A 1 90 ? 9.259 -10.428 -4.516 1.00 95.88 90 ALA A O 1
ATOM 681 N N . GLN A 1 91 ? 7.554 -9.007 -4.319 1.00 96.25 91 GLN A N 1
ATOM 682 C CA . GLN A 1 91 ? 7.721 -8.453 -5.656 1.00 96.25 91 GLN A CA 1
ATOM 683 C C . GLN A 1 91 ? 9.052 -7.697 -5.836 1.00 96.25 91 GLN A C 1
ATOM 685 O O . GLN A 1 91 ? 9.593 -7.662 -6.943 1.00 96.25 91 GLN A O 1
ATOM 690 N N . LEU A 1 92 ? 9.614 -7.124 -4.765 1.00 96.69 92 LEU A N 1
ATOM 691 C CA . LEU A 1 92 ? 10.935 -6.493 -4.809 1.00 96.69 92 LEU A CA 1
ATOM 692 C C . LEU A 1 92 ? 12.043 -7.521 -5.058 1.00 96.69 92 LEU A C 1
ATOM 694 O O . LEU A 1 92 ? 12.991 -7.201 -5.767 1.00 96.69 92 LEU A O 1
ATOM 698 N N . ASP A 1 93 ? 11.890 -8.758 -4.576 1.00 95.44 93 ASP A N 1
ATOM 699 C CA . ASP A 1 93 ? 12.838 -9.851 -4.840 1.00 95.44 93 ASP A CA 1
ATOM 700 C C . ASP A 1 93 ? 12.865 -10.218 -6.337 1.00 95.44 93 ASP A C 1
ATOM 702 O O . ASP A 1 93 ? 13.905 -10.600 -6.879 1.00 95.44 93 ASP A O 1
ATOM 706 N N . VAL A 1 94 ? 11.727 -10.067 -7.029 1.00 95.62 94 VAL A N 1
ATOM 707 C CA . VAL A 1 94 ? 11.625 -10.236 -8.487 1.00 95.62 94 VAL A CA 1
ATOM 708 C C . VAL A 1 94 ? 12.256 -9.045 -9.207 1.00 95.62 94 VAL A C 1
ATOM 710 O O . VAL A 1 94 ? 13.047 -9.237 -10.131 1.00 95.62 94 VAL A O 1
ATOM 713 N N . LEU A 1 95 ? 11.953 -7.816 -8.773 1.00 95.88 95 LEU A N 1
ATOM 714 C CA . LEU A 1 95 ? 12.537 -6.605 -9.355 1.00 95.88 95 LEU A CA 1
ATOM 715 C C . LEU A 1 95 ? 14.065 -6.570 -9.193 1.00 95.88 95 LEU A C 1
ATOM 717 O O . LEU A 1 95 ? 14.761 -6.094 -10.085 1.00 95.88 95 LEU A O 1
ATOM 721 N N . ASP A 1 96 ? 14.608 -7.123 -8.108 1.00 94.56 96 ASP A N 1
ATOM 722 C CA . ASP A 1 96 ? 16.053 -7.219 -7.878 1.00 94.56 96 ASP A CA 1
ATOM 723 C C . ASP A 1 96 ? 16.772 -8.097 -8.921 1.00 94.56 96 ASP A C 1
ATOM 725 O O . ASP A 1 96 ? 17.968 -7.936 -9.177 1.00 94.56 96 ASP A O 1
ATOM 729 N N . ARG A 1 97 ? 16.041 -8.977 -9.623 1.00 95.12 97 ARG A N 1
ATOM 730 C CA . ARG A 1 97 ? 16.577 -9.761 -10.750 1.00 95.12 97 ARG A CA 1
ATOM 731 C C . ARG A 1 97 ? 16.762 -8.948 -12.027 1.00 95.12 97 ARG A C 1
ATOM 733 O O . ARG A 1 97 ? 17.422 -9.433 -12.944 1.00 95.12 97 ARG A O 1
ATOM 740 N N . LEU A 1 98 ? 16.248 -7.719 -12.089 1.00 96.12 98 LEU A N 1
ATOM 741 C CA . LEU A 1 98 ? 16.473 -6.806 -13.206 1.00 96.12 98 LEU A CA 1
ATOM 742 C C . LEU A 1 98 ? 17.982 -6.488 -13.325 1.00 96.12 98 LEU A C 1
ATOM 744 O O . LEU A 1 98 ? 18.584 -5.994 -12.362 1.00 96.12 98 LEU A O 1
ATOM 748 N N . PRO A 1 99 ? 18.638 -6.764 -14.469 1.00 95.25 99 PRO A N 1
ATOM 749 C CA . PRO A 1 99 ? 20.056 -6.455 -14.636 1.00 95.25 99 PRO A CA 1
ATOM 750 C C . PRO A 1 99 ? 20.300 -4.933 -14.680 1.00 95.25 99 PRO A C 1
ATOM 752 O O . PRO A 1 99 ? 19.668 -4.253 -15.494 1.00 95.25 99 PRO A O 1
ATOM 755 N N . PRO A 1 100 ? 21.245 -4.379 -13.890 1.00 94.88 100 PRO A N 1
ATOM 756 C CA . PRO A 1 100 ? 21.528 -2.941 -13.894 1.00 94.88 100 PRO A CA 1
ATOM 757 C C . PRO A 1 100 ? 21.950 -2.404 -15.268 1.00 94.88 100 PRO A C 1
ATOM 759 O O . PRO A 1 100 ? 21.579 -1.293 -15.634 1.00 94.88 100 PRO A O 1
ATOM 762 N N . ALA A 1 101 ? 22.666 -3.211 -16.061 1.00 93.44 101 ALA A N 1
ATOM 763 C CA . ALA A 1 101 ? 23.054 -2.852 -17.426 1.00 93.44 101 ALA A CA 1
ATOM 764 C C . ALA A 1 101 ? 21.834 -2.649 -18.343 1.00 93.44 101 ALA A C 1
ATOM 766 O O . ALA A 1 101 ? 21.780 -1.676 -19.090 1.00 93.44 101 ALA A O 1
ATOM 767 N N . CYS A 1 102 ? 20.819 -3.514 -18.243 1.00 94.62 102 CYS A N 1
ATOM 768 C CA . CYS A 1 102 ? 19.573 -3.348 -18.993 1.00 94.62 102 CYS A CA 1
ATOM 769 C C . CYS A 1 102 ? 18.791 -2.124 -18.505 1.00 94.62 102 CYS A C 1
ATOM 771 O O . CYS A 1 102 ? 18.327 -1.334 -19.323 1.00 94.62 102 CYS A O 1
ATOM 773 N N . PHE A 1 103 ? 18.703 -1.926 -17.182 1.00 94.56 103 PHE A N 1
ATOM 774 C CA . PHE A 1 103 ? 18.072 -0.738 -16.601 1.00 94.56 103 PHE A CA 1
ATOM 775 C C . PHE A 1 103 ? 18.715 0.557 -17.106 1.00 94.56 103 PHE A C 1
ATOM 777 O O . PHE A 1 103 ? 18.008 1.469 -17.522 1.00 94.56 103 PHE A O 1
ATOM 784 N N . ALA A 1 104 ? 20.047 0.627 -17.152 1.00 92.94 104 ALA A N 1
ATOM 785 C CA . ALA A 1 104 ? 20.764 1.792 -17.663 1.00 92.94 104 ALA A CA 1
ATOM 786 C C . ALA A 1 104 ? 20.419 2.118 -19.128 1.00 92.94 104 ALA A C 1
ATOM 788 O O . ALA A 1 104 ? 20.385 3.295 -19.484 1.00 92.94 104 ALA A O 1
ATOM 789 N N . ARG A 1 105 ? 20.120 1.103 -19.954 1.00 93.25 105 ARG A N 1
ATOM 790 C CA . ARG A 1 105 ? 19.748 1.286 -21.366 1.00 93.25 105 ARG A CA 1
ATOM 791 C C . ARG A 1 105 ? 18.345 1.865 -21.547 1.00 93.25 105 ARG A C 1
ATOM 793 O O . ARG A 1 105 ? 18.178 2.725 -22.406 1.00 93.25 105 ARG A O 1
ATOM 800 N N . PHE A 1 106 ? 17.356 1.454 -20.746 1.00 94.12 106 PHE A N 1
ATOM 801 C CA . PHE A 1 106 ? 15.992 1.989 -20.884 1.00 94.12 106 PHE A CA 1
ATOM 802 C C . PHE A 1 106 ? 15.688 3.193 -19.973 1.00 94.12 106 PHE A C 1
ATOM 804 O O . PHE A 1 106 ? 14.767 3.959 -20.248 1.00 94.12 106 PHE A O 1
ATOM 811 N N . ARG A 1 107 ? 16.472 3.422 -18.909 1.00 93.38 107 ARG A N 1
ATOM 812 C CA . ARG A 1 107 ? 16.271 4.530 -17.954 1.00 93.38 107 ARG A CA 1
ATOM 813 C C . ARG A 1 107 ? 16.115 5.914 -18.609 1.00 93.38 107 ARG A C 1
ATOM 815 O O . ARG A 1 107 ? 15.248 6.651 -18.139 1.00 93.38 107 ARG A O 1
ATOM 822 N N . PRO A 1 108 ? 16.885 6.308 -19.647 1.00 92.94 108 PRO A N 1
ATOM 823 C CA . PRO A 1 108 ? 16.718 7.617 -20.286 1.00 92.94 108 PRO A CA 1
ATOM 824 C C . PRO A 1 108 ? 15.311 7.855 -20.856 1.00 92.94 108 PRO A C 1
ATOM 826 O O . PRO A 1 108 ? 14.850 8.993 -20.884 1.00 92.94 108 PRO A O 1
ATOM 829 N N . TYR A 1 109 ? 14.606 6.789 -21.248 1.00 93.44 109 TYR A N 1
ATOM 830 C CA . TYR A 1 109 ? 13.260 6.859 -21.824 1.00 93.44 109 TYR A CA 1
ATOM 831 C C . TYR A 1 109 ? 12.153 7.009 -20.770 1.00 93.44 109 TYR A C 1
ATOM 833 O O . TYR A 1 109 ? 11.014 7.303 -21.120 1.00 93.44 109 TYR A O 1
ATOM 841 N N . LEU A 1 110 ? 12.47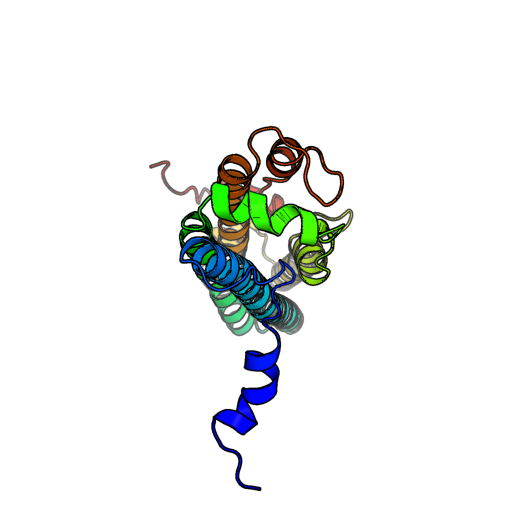4 6.885 -19.475 1.00 91.12 110 LEU A N 1
ATOM 842 C CA . LEU A 1 110 ? 11.523 7.163 -18.393 1.00 91.12 110 LEU A CA 1
ATOM 843 C C . LEU A 1 110 ? 11.207 8.665 -18.263 1.00 91.12 110 LEU A C 1
ATOM 845 O O . LEU A 1 110 ? 10.210 9.033 -17.641 1.00 91.12 110 LEU A O 1
ATOM 849 N N . GLY A 1 111 ? 12.047 9.545 -18.820 1.00 87.69 111 GLY A N 1
ATOM 850 C CA . GLY A 1 111 ? 11.881 10.993 -18.710 1.00 87.69 111 GLY A CA 1
ATOM 851 C C . GLY A 1 111 ? 11.800 11.446 -17.249 1.00 87.69 111 GLY A C 1
ATOM 852 O O . GLY A 1 111 ? 12.711 11.203 -16.458 1.00 87.69 111 GLY A O 1
ATOM 853 N N . THR A 1 112 ? 10.695 12.098 -16.884 1.00 85.88 112 THR A N 1
ATOM 854 C CA . THR A 1 112 ? 10.422 12.575 -15.516 1.00 85.88 112 THR A CA 1
ATOM 855 C C . THR A 1 112 ? 9.583 11.603 -14.681 1.00 85.88 112 THR A C 1
ATOM 857 O O . THR A 1 112 ? 9.242 11.922 -13.539 1.00 85.88 112 THR A O 1
ATOM 860 N N . ALA A 1 113 ? 9.233 10.431 -15.225 1.00 84.88 113 ALA A N 1
ATOM 861 C CA . ALA A 1 113 ? 8.421 9.449 -14.521 1.00 84.88 113 ALA A CA 1
ATOM 862 C C . ALA A 1 113 ? 9.148 8.943 -13.266 1.00 84.88 113 ALA A C 1
ATOM 864 O O . ALA A 1 113 ? 10.328 8.573 -13.297 1.00 84.88 113 ALA A O 1
ATOM 865 N N . SER A 1 114 ? 8.437 8.942 -12.140 1.00 87.00 114 SER A N 1
ATOM 866 C CA . SER A 1 114 ? 8.976 8.557 -10.837 1.00 87.00 114 SER A CA 1
ATOM 867 C C . SER A 1 114 ? 7.884 8.008 -9.927 1.00 87.00 114 SER A C 1
ATOM 869 O O . SER A 1 114 ? 6.765 8.518 -9.913 1.00 87.00 114 SER A O 1
ATOM 871 N N . GLY A 1 115 ? 8.234 7.040 -9.073 1.00 83.88 115 GLY A N 1
ATOM 872 C CA . GLY A 1 115 ? 7.337 6.529 -8.029 1.00 83.88 115 GLY A CA 1
ATOM 873 C C . GLY A 1 115 ? 6.833 7.611 -7.063 1.00 83.88 115 GLY A C 1
ATOM 874 O O . GLY A 1 115 ? 5.761 7.464 -6.486 1.00 83.88 115 GLY A O 1
ATOM 875 N N . ALA A 1 116 ? 7.536 8.747 -6.955 1.00 85.19 116 ALA A N 1
ATOM 876 C CA . ALA A 1 116 ? 7.078 9.913 -6.192 1.00 85.19 116 ALA A CA 1
ATOM 877 C C . ALA A 1 116 ? 5.758 10.520 -6.719 1.00 85.19 116 ALA A C 1
ATOM 879 O O . ALA A 1 116 ? 5.111 11.285 -6.011 1.00 85.19 116 ALA A O 1
ATOM 880 N N . GLN A 1 117 ? 5.358 10.192 -7.951 1.00 90.75 117 GLN A N 1
ATOM 881 C CA . GLN A 1 117 ? 4.116 10.656 -8.572 1.00 90.75 117 GLN A CA 1
ATOM 882 C C . GLN A 1 117 ? 2.927 9.710 -8.310 1.00 90.75 117 GLN A C 1
ATOM 884 O O . GLN A 1 117 ? 1.809 10.019 -8.729 1.00 90.75 117 GLN A O 1
ATOM 889 N N . SER A 1 118 ? 3.127 8.573 -7.625 1.00 96.38 118 SER A N 1
ATOM 890 C CA . SER A 1 118 ? 2.039 7.635 -7.320 1.00 96.38 118 SER A CA 1
ATOM 891 C C . SER A 1 118 ? 1.038 8.252 -6.340 1.00 96.38 118 SER A C 1
ATOM 893 O O . SER A 1 118 ? 1.318 8.463 -5.156 1.00 96.38 118 SER A O 1
ATOM 895 N N . ARG A 1 119 ? -0.179 8.514 -6.834 1.00 97.19 119 ARG A N 1
ATOM 896 C CA . ARG A 1 119 ? -1.292 9.025 -6.017 1.00 97.19 119 ARG A CA 1
ATOM 897 C C . ARG A 1 119 ? -1.740 8.016 -4.966 1.00 97.19 119 ARG A C 1
ATOM 899 O O . ARG A 1 119 ? -2.100 8.422 -3.864 1.00 97.19 119 ARG A O 1
ATOM 906 N N . GLN A 1 120 ? -1.715 6.724 -5.297 1.00 98.06 120 GLN A N 1
ATOM 907 C CA . GLN A 1 120 ? -2.110 5.667 -4.370 1.00 98.06 120 GLN A CA 1
ATOM 908 C C . GLN A 1 120 ? -1.097 5.523 -3.238 1.00 98.06 120 GLN A C 1
ATOM 910 O O . GLN A 1 120 ? -1.490 5.408 -2.081 1.00 98.06 120 GLN A O 1
ATOM 915 N N . PHE A 1 121 ? 0.199 5.647 -3.533 1.00 95.38 121 PHE A N 1
ATOM 916 C CA . PHE A 1 121 ? 1.223 5.656 -2.494 1.00 95.38 121 PHE A CA 1
ATOM 917 C C . PHE A 1 121 ? 1.081 6.864 -1.553 1.00 95.38 121 PHE A C 1
ATOM 919 O O . PHE A 1 121 ? 1.099 6.709 -0.333 1.00 95.38 121 PHE A O 1
ATOM 926 N N . ALA A 1 122 ? 0.835 8.060 -2.097 1.00 95.06 122 ALA A N 1
ATOM 927 C CA . ALA A 1 122 ? 0.549 9.246 -1.286 1.00 95.06 122 ALA A CA 1
ATOM 928 C C . ALA A 1 122 ? -0.743 9.101 -0.453 1.00 95.06 122 ALA A C 1
ATOM 930 O O . ALA A 1 122 ? -0.830 9.604 0.668 1.00 95.06 122 ALA A O 1
ATOM 931 N N . ALA A 1 123 ? -1.764 8.414 -0.977 1.00 96.44 123 ALA A N 1
ATOM 932 C CA . ALA A 1 123 ? -2.968 8.085 -0.219 1.00 96.44 123 ALA A CA 1
ATOM 933 C C . ALA A 1 123 ? -2.668 7.106 0.924 1.00 96.44 123 ALA A C 1
ATOM 935 O O . ALA A 1 123 ? -3.106 7.348 2.047 1.00 96.44 123 ALA A O 1
ATOM 936 N N . LEU A 1 124 ? -1.866 6.069 0.668 1.00 96.75 124 LEU A N 1
ATOM 937 C CA . LEU A 1 124 ? -1.435 5.112 1.683 1.00 96.75 124 LEU A CA 1
ATOM 938 C C . LEU A 1 124 ? -0.660 5.816 2.800 1.00 96.75 124 LEU A C 1
ATOM 940 O O . LEU A 1 124 ? -0.969 5.614 3.970 1.00 96.75 124 LEU A O 1
ATOM 944 N N . GLU A 1 125 ? 0.282 6.701 2.465 1.00 95.38 125 GLU A N 1
ATOM 945 C CA . GLU A 1 125 ? 1.037 7.459 3.468 1.00 95.38 125 GLU A CA 1
ATOM 946 C C . GLU A 1 125 ? 0.128 8.295 4.384 1.00 95.38 125 GLU A C 1
ATOM 948 O O . GLU A 1 125 ? 0.372 8.368 5.590 1.00 95.38 125 GLU A O 1
ATOM 953 N N . ARG A 1 126 ? -0.948 8.883 3.844 1.00 94.75 126 ARG A N 1
ATOM 954 C CA . ARG A 1 126 ? -1.959 9.584 4.655 1.00 94.75 126 ARG A CA 1
ATOM 955 C C . ARG A 1 126 ? -2.734 8.627 5.557 1.00 94.75 126 ARG A C 1
ATOM 957 O O . ARG A 1 126 ? -2.915 8.937 6.730 1.00 94.75 126 ARG A O 1
ATOM 964 N N . VAL A 1 127 ? -3.159 7.470 5.043 1.00 95.88 127 VAL A N 1
ATOM 965 C CA . VAL A 1 127 ? -3.868 6.448 5.836 1.00 95.88 127 VAL A CA 1
ATOM 966 C C . VAL A 1 127 ? -3.010 5.943 6.999 1.00 95.88 127 VAL A C 1
ATOM 968 O O . VAL A 1 127 ? -3.517 5.770 8.105 1.00 95.88 127 VAL A O 1
ATOM 971 N N . LEU A 1 128 ? -1.707 5.772 6.769 1.00 95.19 128 LEU A N 1
ATOM 972 C CA . LEU A 1 128 ? -0.737 5.325 7.772 1.00 95.19 128 LEU A CA 1
ATOM 973 C C . LEU A 1 128 ? -0.266 6.436 8.733 1.00 95.19 128 LEU A C 1
ATOM 975 O O . LEU A 1 128 ? 0.505 6.156 9.651 1.00 95.19 128 LEU A O 1
ATOM 979 N N . GLY A 1 129 ? -0.716 7.683 8.547 1.00 93.50 129 GLY A N 1
ATOM 980 C CA . GLY A 1 129 ? -0.408 8.795 9.451 1.00 93.50 129 GLY A CA 1
ATOM 981 C C . GLY A 1 129 ? 0.971 9.435 9.246 1.00 93.50 129 GLY A C 1
ATOM 982 O O . GLY A 1 129 ? 1.536 9.982 10.187 1.00 93.50 129 GLY A O 1
ATOM 983 N N . PHE A 1 130 ? 1.539 9.394 8.035 1.00 91.75 130 PHE A N 1
ATOM 984 C CA . PHE A 1 130 ? 2.775 10.132 7.714 1.00 91.75 130 PHE A CA 1
ATOM 985 C C . PHE A 1 130 ? 2.538 11.613 7.360 1.00 91.75 130 PHE A C 1
ATOM 987 O O . PHE A 1 130 ? 3.499 12.344 7.110 1.00 91.75 130 PHE A O 1
ATOM 994 N N . GLY A 1 131 ? 1.273 12.046 7.321 1.00 86.38 131 GLY A N 1
ATOM 995 C CA . GLY A 1 131 ? 0.863 13.434 7.102 1.00 86.38 131 GLY A CA 1
ATOM 996 C C . GLY A 1 131 ? 0.837 14.283 8.384 1.00 86.38 131 GLY A C 1
ATOM 997 O O . GLY A 1 131 ? 1.222 13.812 9.450 1.00 86.38 131 GLY A O 1
ATOM 998 N N . PRO A 1 132 ? 0.384 15.548 8.292 1.00 81.69 132 PRO A N 1
ATOM 999 C CA . PRO A 1 132 ? 0.285 16.451 9.445 1.00 81.69 132 PRO A CA 1
ATOM 1000 C C . PRO A 1 132 ? -0.871 16.101 10.394 1.00 81.69 132 PRO A C 1
ATOM 1002 O O . PRO A 1 132 ? -0.886 16.552 11.534 1.00 81.69 132 PRO A O 1
ATOM 1005 N N . THR A 1 133 ? -1.849 15.335 9.911 1.00 86.62 133 THR A N 1
ATOM 1006 C CA . THR A 1 133 ? -3.009 14.871 10.672 1.00 86.62 133 THR A CA 1
ATOM 1007 C C . THR A 1 133 ? -2.905 13.375 10.919 1.00 86.62 133 THR A C 1
ATOM 1009 O O . THR A 1 133 ? -2.291 12.650 10.130 1.00 86.62 133 THR A O 1
ATOM 1012 N N . GLU A 1 134 ? -3.559 12.908 11.979 1.00 88.25 134 GLU A N 1
ATOM 1013 C CA . GLU A 1 134 ? -3.708 11.480 12.231 1.00 88.25 134 GLU A CA 1
ATOM 1014 C C . GLU A 1 134 ? -4.425 10.779 11.062 1.00 88.25 134 GLU A C 1
ATOM 1016 O O . GLU A 1 134 ? -5.259 11.368 10.364 1.00 88.25 134 GLU A O 1
ATOM 1021 N N . GLY A 1 135 ? -4.038 9.529 10.801 1.00 94.06 135 GLY A N 1
ATOM 1022 C CA . GLY A 1 135 ? -4.620 8.731 9.729 1.00 94.06 135 GLY A CA 1
ATOM 1023 C C . GLY A 1 135 ? -6.020 8.217 10.098 1.00 94.06 135 GLY A C 1
ATOM 1024 O O . GLY A 1 135 ? -6.235 7.822 11.243 1.00 94.06 135 GLY A O 1
ATOM 1025 N N . PRO A 1 136 ? -6.961 8.122 9.138 1.00 95.19 136 PRO A N 1
ATOM 1026 C CA . PRO A 1 136 ? -8.351 7.723 9.388 1.00 95.19 136 PRO A CA 1
ATOM 1027 C C . PRO A 1 136 ? -8.513 6.370 10.090 1.00 95.19 136 PRO A C 1
ATOM 1029 O O . PRO A 1 136 ? -9.470 6.187 10.838 1.00 95.19 136 PRO A O 1
ATOM 1032 N N . LEU A 1 137 ? -7.599 5.420 9.864 1.00 96.00 137 LEU A N 1
ATOM 1033 C CA . LEU A 1 137 ? -7.645 4.120 10.533 1.00 96.00 137 LEU A CA 1
ATOM 1034 C C . LEU A 1 137 ? -7.248 4.218 12.014 1.00 96.00 137 LEU A C 1
ATOM 1036 O O . LEU A 1 137 ? -7.870 3.571 12.851 1.00 96.00 137 LEU A O 1
ATOM 1040 N N . ALA A 1 138 ? -6.243 5.038 12.338 1.00 96.44 138 ALA A N 1
ATOM 1041 C CA . ALA A 1 138 ? -5.824 5.272 13.718 1.00 96.44 138 ALA A CA 1
ATOM 1042 C C . ALA A 1 138 ? -6.909 6.019 14.503 1.00 96.44 138 ALA A C 1
ATOM 1044 O O . ALA A 1 138 ? -7.295 5.559 15.575 1.00 96.44 138 ALA A O 1
ATOM 1045 N N . THR A 1 139 ? -7.498 7.061 13.908 1.00 97.06 139 THR A N 1
ATOM 1046 C CA . THR A 1 139 ? -8.646 7.770 14.490 1.00 97.06 139 THR A CA 1
ATOM 1047 C C . THR A 1 139 ? -9.830 6.828 14.729 1.00 97.06 139 THR A C 1
ATOM 1049 O O . THR A 1 139 ? -10.368 6.787 15.829 1.00 97.06 139 THR A O 1
ATOM 1052 N N . ALA A 1 140 ? -10.193 5.990 13.748 1.00 97.69 140 ALA A N 1
ATOM 1053 C CA . ALA A 1 140 ? -11.301 5.046 13.910 1.00 97.69 140 ALA A CA 1
ATOM 1054 C C . ALA A 1 140 ? -11.039 3.987 14.998 1.00 97.69 140 ALA A C 1
ATOM 1056 O O . ALA A 1 140 ? -11.971 3.579 15.691 1.00 97.69 140 ALA A O 1
ATOM 1057 N N . LEU A 1 141 ? -9.787 3.539 15.165 1.00 97.62 141 LEU A N 1
ATOM 1058 C CA . LEU A 1 141 ? -9.421 2.656 16.273 1.00 97.62 141 LEU A CA 1
ATOM 1059 C C . LEU A 1 141 ? -9.551 3.388 17.612 1.00 97.62 141 LEU A C 1
ATOM 1061 O O . LEU A 1 141 ? -10.131 2.828 18.538 1.00 97.62 141 LEU A O 1
ATOM 1065 N N . ALA A 1 142 ? -9.045 4.618 17.717 1.00 96.62 142 ALA A N 1
ATOM 1066 C CA . ALA A 1 142 ? -9.135 5.417 18.936 1.00 96.62 142 ALA A CA 1
ATOM 1067 C C . ALA A 1 142 ? -10.596 5.637 19.366 1.00 96.62 142 ALA A C 1
ATOM 1069 O O . ALA A 1 142 ? -10.931 5.403 20.528 1.00 96.62 142 ALA A O 1
ATOM 1070 N N . ASP A 1 143 ? -11.477 5.974 18.421 1.00 97.62 143 ASP A N 1
ATOM 1071 C CA . ASP A 1 143 ? -12.914 6.132 18.668 1.00 97.62 143 ASP A CA 1
ATOM 1072 C C . ASP A 1 143 ? -13.560 4.822 19.143 1.00 97.62 143 ASP A C 1
ATOM 1074 O O . ASP A 1 143 ? -14.327 4.817 20.105 1.00 97.62 143 ASP A O 1
ATOM 1078 N N . ALA A 1 144 ? -13.231 3.691 18.508 1.00 97.69 144 ALA A N 1
ATOM 1079 C CA . ALA A 1 144 ? -13.765 2.384 18.892 1.00 97.69 144 ALA A CA 1
ATOM 1080 C C . ALA A 1 144 ? -13.288 1.942 20.288 1.00 97.69 144 ALA A C 1
ATOM 1082 O O . ALA A 1 144 ? -14.049 1.338 21.044 1.00 97.69 144 ALA A O 1
ATOM 1083 N N . VAL A 1 145 ? -12.043 2.265 20.644 1.00 97.31 145 VAL A N 1
ATOM 1084 C CA . VAL A 1 145 ? -11.466 2.022 21.973 1.00 97.31 145 VAL A CA 1
ATOM 1085 C C . VAL A 1 145 ? -12.164 2.877 23.031 1.00 97.31 145 VAL A C 1
ATOM 1087 O O . VAL A 1 145 ? -12.607 2.343 24.049 1.00 97.31 145 VAL A O 1
ATOM 1090 N N . ALA A 1 146 ? -12.359 4.168 22.754 1.00 96.81 146 ALA A N 1
ATOM 1091 C CA . ALA A 1 146 ? -13.092 5.072 23.634 1.00 96.81 146 ALA A CA 1
ATOM 1092 C C . ALA A 1 146 ? -14.556 4.636 23.821 1.00 96.81 146 ALA A C 1
ATOM 1094 O O . ALA A 1 146 ? -15.053 4.609 24.946 1.00 96.81 146 ALA A O 1
ATOM 1095 N N . ALA A 1 147 ? -15.235 4.229 22.743 1.00 96.62 147 ALA A N 1
ATOM 1096 C CA . ALA A 1 147 ? -16.611 3.735 22.789 1.00 96.62 147 ALA A CA 1
ATOM 1097 C C . ALA A 1 147 ? -16.755 2.437 23.602 1.00 96.62 147 ALA A C 1
ATOM 1099 O O . ALA A 1 147 ? -17.789 2.213 24.228 1.00 96.62 147 ALA A O 1
ATOM 1100 N N . ALA A 1 148 ? -15.718 1.597 23.624 1.00 95.88 148 ALA A N 1
ATOM 1101 C CA . ALA A 1 148 ? -15.665 0.400 24.456 1.00 95.88 148 ALA A CA 1
ATOM 1102 C C . ALA A 1 148 ? -15.352 0.696 25.938 1.00 95.88 148 ALA A C 1
ATOM 1104 O O . ALA A 1 148 ? -15.391 -0.223 26.755 1.00 95.88 148 ALA A O 1
ATOM 1105 N N . GLY A 1 149 ? -15.053 1.950 26.299 1.00 96.75 149 GLY A N 1
ATOM 1106 C CA . GLY A 1 149 ? -14.738 2.346 27.672 1.00 96.75 149 GLY A CA 1
ATOM 1107 C C . GLY A 1 149 ? -13.408 1.786 28.182 1.00 96.75 149 GLY A C 1
ATOM 1108 O O . GLY A 1 149 ? -13.246 1.623 29.389 1.00 96.75 149 GLY A O 1
ATOM 1109 N N . VAL A 1 150 ? -12.480 1.469 27.274 1.00 96.25 150 VAL A N 1
ATOM 1110 C CA . VAL A 1 150 ? -11.148 0.933 27.589 1.00 96.25 150 VAL A CA 1
ATOM 1111 C C . VAL A 1 150 ? -10.056 1.836 27.025 1.00 96.25 150 VAL A C 1
ATOM 1113 O O . VAL A 1 150 ? -10.297 2.702 26.188 1.00 96.25 150 VAL A O 1
ATOM 1116 N N . THR A 1 151 ? -8.828 1.623 27.473 1.00 96.12 151 THR A N 1
ATOM 1117 C CA . THR A 1 151 ? -7.623 2.279 26.962 1.00 96.12 151 THR A CA 1
ATOM 1118 C C . THR A 1 151 ? -6.874 1.380 25.978 1.00 96.12 151 THR A C 1
ATOM 1120 O O . THR A 1 151 ? -7.010 0.155 25.979 1.00 96.12 151 THR A O 1
ATOM 1123 N N . LEU A 1 152 ? -6.020 1.972 25.139 1.00 94.00 152 LEU A N 1
ATOM 1124 C CA . LEU A 1 152 ? -5.221 1.210 24.176 1.00 94.00 152 LEU A CA 1
ATOM 1125 C C . LEU A 1 152 ? -4.271 0.188 24.850 1.00 94.00 152 LEU A C 1
ATOM 1127 O O . LEU A 1 152 ? -4.178 -0.933 24.351 1.00 94.00 152 LEU A O 1
ATOM 1131 N N . PRO A 1 153 ? -3.613 0.477 25.996 1.00 95.31 153 PRO A N 1
ATOM 1132 C CA . PRO A 1 153 ? -2.876 -0.544 26.747 1.00 95.31 153 PRO A CA 1
ATOM 1133 C C . PRO A 1 153 ? -3.756 -1.695 27.262 1.00 95.31 153 PRO A C 1
ATOM 1135 O O . PRO A 1 153 ? -3.317 -2.842 27.275 1.00 95.31 153 PRO A O 1
ATOM 1138 N N . GLU A 1 154 ? -5.005 -1.437 27.663 1.00 95.25 154 GLU A N 1
ATOM 1139 C CA . GLU A 1 154 ? -5.944 -2.494 28.074 1.00 95.25 154 GLU A CA 1
ATOM 1140 C C . GLU A 1 154 ? -6.393 -3.365 26.897 1.00 95.25 154 GLU A C 1
ATOM 1142 O O . GLU A 1 154 ? -6.531 -4.579 27.056 1.00 95.25 154 GLU A O 1
ATOM 1147 N N . VAL A 1 155 ? -6.534 -2.793 25.696 1.00 95.31 155 VAL A N 1
ATOM 1148 C CA . VAL A 1 155 ? -6.747 -3.564 24.457 1.00 95.31 155 VAL A CA 1
ATOM 1149 C C . VAL A 1 155 ? -5.609 -4.563 24.231 1.00 95.31 155 VAL A C 1
ATOM 1151 O O . VAL A 1 155 ? -5.865 -5.714 23.896 1.00 95.31 155 VAL A O 1
ATOM 1154 N N . TRP A 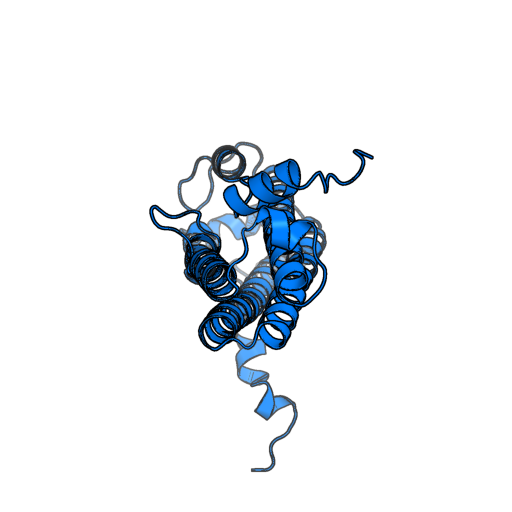1 156 ? -4.357 -4.169 24.477 1.00 93.38 156 TRP A N 1
ATOM 1155 C CA . TRP A 1 156 ? -3.199 -5.065 24.351 1.00 93.38 156 TRP A CA 1
ATOM 1156 C C . TRP A 1 156 ? -3.126 -6.149 25.431 1.00 93.38 156 TRP A C 1
ATOM 1158 O O . TRP A 1 156 ? -2.539 -7.202 25.192 1.00 93.38 156 TRP A O 1
ATOM 1168 N N . ARG A 1 157 ? -3.700 -5.922 26.617 1.00 90.81 157 ARG A N 1
ATOM 1169 C CA . ARG A 1 157 ? -3.751 -6.929 27.694 1.00 90.81 157 ARG A CA 1
ATOM 1170 C C . ARG A 1 157 ? -4.931 -7.885 27.535 1.00 90.81 157 ARG A C 1
ATOM 1172 O O . ARG A 1 157 ? -4.831 -9.049 27.913 1.00 90.81 157 ARG A O 1
ATOM 1179 N N . SER A 1 158 ? -6.036 -7.399 26.981 1.00 86.50 158 SER A N 1
ATOM 1180 C CA . SER A 1 158 ? -7.248 -8.182 26.738 1.00 86.50 158 SER A CA 1
ATOM 1181 C C . SER A 1 158 ? -7.146 -9.012 25.454 1.00 86.50 158 SER A C 1
ATOM 1183 O O . SER A 1 158 ? -6.161 -8.937 24.726 1.00 86.50 158 SER A O 1
ATOM 1185 N N . GLY A 1 159 ? -8.124 -9.881 25.206 1.00 87.19 159 GLY A N 1
ATOM 1186 C CA . GLY A 1 159 ? -8.287 -10.582 23.930 1.00 87.19 159 GLY A CA 1
ATOM 1187 C C . GLY A 1 159 ? -9.403 -9.962 23.086 1.00 87.19 159 GLY A C 1
ATOM 1188 O O . GLY A 1 159 ? -10.065 -9.013 23.499 1.00 87.19 159 GLY A O 1
ATOM 1189 N N . GLY A 1 160 ? -9.666 -10.546 21.918 1.00 94.19 160 GLY A N 1
ATOM 1190 C CA . GLY A 1 160 ? -10.842 -10.218 21.112 1.00 94.19 160 GLY A CA 1
ATOM 1191 C C . GLY A 1 160 ? -10.589 -9.252 19.946 1.00 94.19 160 GLY A C 1
ATOM 1192 O O . GLY A 1 160 ? -9.441 -8.971 19.594 1.00 94.19 160 GLY A O 1
ATOM 1193 N N . PRO A 1 161 ? -11.663 -8.780 19.289 1.00 95.88 161 PRO A N 1
ATOM 1194 C CA . PRO A 1 161 ? -11.561 -8.117 17.989 1.00 95.88 161 PRO A CA 1
ATOM 1195 C C . PRO A 1 161 ? -10.748 -6.816 17.972 1.00 95.88 161 PRO A C 1
ATOM 1197 O O . PRO A 1 161 ? -9.979 -6.605 17.039 1.00 95.88 161 PRO A O 1
ATOM 1200 N N . LEU A 1 162 ? -10.850 -5.964 19.001 1.00 96.75 162 LEU A N 1
ATOM 1201 C CA . LEU A 1 162 ? -10.062 -4.721 19.069 1.00 96.75 162 LEU A CA 1
ATOM 1202 C C . LEU A 1 162 ? -8.556 -4.998 19.158 1.00 96.75 162 LEU A C 1
ATOM 1204 O O . LEU A 1 162 ? -7.767 -4.312 18.506 1.00 96.75 162 LEU A O 1
ATOM 1208 N N . ARG A 1 163 ? -8.153 -6.042 19.895 1.00 96.56 163 ARG A N 1
ATOM 1209 C CA . ARG A 1 163 ? -6.754 -6.476 19.927 1.00 96.56 163 ARG A CA 1
ATOM 1210 C C . ARG A 1 163 ? -6.294 -6.990 18.571 1.00 96.56 163 ARG A C 1
ATOM 1212 O O . ARG A 1 163 ? -5.211 -6.619 18.137 1.00 96.56 163 ARG A O 1
ATOM 1219 N N . ARG A 1 164 ? -7.119 -7.779 17.876 1.00 98.00 164 ARG A N 1
ATOM 1220 C CA . ARG A 1 164 ? -6.795 -8.244 16.516 1.00 98.00 164 ARG A CA 1
ATOM 1221 C C . ARG A 1 164 ? -6.564 -7.076 15.557 1.00 98.00 164 ARG A C 1
ATOM 1223 O O . ARG A 1 164 ? -5.586 -7.087 14.818 1.00 98.00 164 ARG A O 1
ATOM 1230 N N . VAL A 1 165 ? -7.396 -6.031 15.617 1.00 98.38 165 VAL A N 1
ATOM 1231 C CA . VAL A 1 165 ? -7.184 -4.799 14.834 1.00 98.38 165 VAL A CA 1
ATOM 1232 C C . VAL A 1 165 ? -5.846 -4.143 15.195 1.00 98.38 165 VAL A C 1
ATOM 1234 O O . VAL A 1 165 ? -5.056 -3.847 14.301 1.00 98.38 165 VAL A O 1
ATOM 1237 N N . ALA A 1 166 ? -5.552 -3.959 16.485 1.00 97.69 166 ALA A N 1
ATOM 1238 C CA . ALA A 1 166 ? -4.291 -3.380 16.961 1.00 97.69 166 ALA A CA 1
ATOM 1239 C C . ALA A 1 166 ? -3.049 -4.191 16.519 1.00 97.69 166 ALA A C 1
ATOM 1241 O O . ALA A 1 166 ? -2.037 -3.635 16.071 1.00 97.69 166 ALA A O 1
ATOM 1242 N N . GLU A 1 167 ? -3.123 -5.519 16.589 1.00 97.31 167 GLU A N 1
ATOM 1243 C CA . GLU A 1 167 ? -2.077 -6.436 16.129 1.00 97.31 167 GLU A CA 1
ATOM 1244 C C . GLU A 1 167 ? -1.873 -6.349 14.616 1.00 97.31 167 GLU A C 1
ATOM 1246 O O . GLU A 1 167 ? -0.735 -6.213 14.150 1.00 97.31 167 GLU A O 1
ATOM 1251 N N . ALA A 1 168 ? -2.967 -6.356 13.855 1.00 98.06 168 ALA A N 1
ATOM 1252 C CA . ALA A 1 168 ? -2.945 -6.268 12.405 1.00 98.06 168 ALA A CA 1
ATOM 1253 C C . ALA A 1 168 ? -2.431 -4.901 11.924 1.00 98.06 168 ALA A C 1
ATOM 1255 O O . ALA A 1 168 ? -1.573 -4.848 11.046 1.00 98.06 168 ALA A O 1
ATOM 1256 N N . MET A 1 169 ? -2.835 -3.791 12.552 1.00 98.12 169 MET A N 1
ATOM 1257 C CA . MET A 1 169 ? -2.282 -2.457 12.271 1.00 98.12 169 MET A CA 1
ATOM 1258 C C . MET A 1 169 ? -0.780 -2.397 12.564 1.00 98.12 169 MET A C 1
ATOM 1260 O O . MET A 1 169 ? -0.005 -1.841 11.784 1.00 98.12 169 MET A O 1
ATOM 1264 N N . SER A 1 170 ? -0.334 -3.033 13.651 1.00 96.88 170 SER A N 1
ATOM 1265 C CA . SER A 1 170 ? 1.095 -3.162 13.946 1.00 96.88 170 SER A CA 1
ATOM 1266 C C . SER A 1 170 ? 1.830 -4.003 12.893 1.00 96.88 170 SER A C 1
ATOM 1268 O O . SER A 1 170 ? 3.003 -3.750 12.614 1.00 96.88 170 SER A O 1
ATOM 1270 N N . ALA A 1 171 ? 1.171 -5.010 12.314 1.00 97.12 171 ALA A N 1
ATOM 1271 C CA . ALA A 1 171 ? 1.710 -5.808 11.216 1.00 97.12 171 ALA A CA 1
ATOM 1272 C C . ALA A 1 171 ? 1.787 -5.010 9.904 1.00 97.12 171 ALA A C 1
ATOM 1274 O O . ALA A 1 171 ? 2.819 -5.069 9.243 1.00 97.12 171 ALA A O 1
ATOM 1275 N N . VAL A 1 172 ? 0.777 -4.192 9.584 1.00 98.00 172 VAL A N 1
ATOM 1276 C CA . VAL A 1 172 ? 0.803 -3.214 8.479 1.00 98.00 172 VAL A CA 1
ATOM 1277 C C . VAL A 1 172 ? 1.987 -2.257 8.642 1.00 98.00 172 VAL A C 1
ATOM 1279 O O . VAL A 1 172 ? 2.763 -2.088 7.705 1.00 98.00 172 VAL A O 1
ATOM 1282 N N . ALA A 1 173 ? 2.188 -1.677 9.831 1.00 96.94 173 ALA A N 1
ATOM 1283 C CA . ALA A 1 173 ? 3.301 -0.758 10.086 1.00 96.94 173 ALA A CA 1
ATOM 1284 C C . ALA A 1 173 ? 4.673 -1.410 9.839 1.00 96.94 173 ALA A C 1
ATOM 1286 O O . ALA A 1 173 ? 5.536 -0.814 9.189 1.00 96.94 173 ALA A O 1
ATOM 1287 N N . ARG A 1 174 ? 4.870 -2.646 10.323 1.00 96.38 174 ARG A N 1
ATOM 1288 C CA . ARG A 1 174 ? 6.096 -3.419 10.059 1.00 96.38 174 ARG A CA 1
ATOM 1289 C C . ARG A 1 174 ? 6.245 -3.743 8.575 1.00 96.38 174 ARG A C 1
ATOM 1291 O O . ARG A 1 174 ? 7.297 -3.464 8.014 1.00 96.38 174 ARG A O 1
ATOM 1298 N N . GLY A 1 175 ? 5.191 -4.251 7.939 1.00 97.12 175 GLY A N 1
ATOM 1299 C CA . GLY A 1 175 ? 5.189 -4.611 6.522 1.00 97.12 175 GLY A CA 1
ATOM 1300 C C . GLY A 1 175 ? 5.523 -3.428 5.611 1.00 97.12 175 GLY A C 1
ATOM 1301 O O . GLY A 1 175 ? 6.342 -3.568 4.706 1.00 97.12 175 GLY A O 1
ATOM 1302 N N . TYR A 1 176 ? 4.973 -2.245 5.898 1.00 97.06 176 TYR A N 1
ATOM 1303 C CA . TYR A 1 176 ? 5.299 -1.020 5.171 1.00 97.06 176 TYR A CA 1
ATOM 1304 C C . TYR A 1 176 ? 6.772 -0.636 5.332 1.00 97.06 176 TYR A C 1
ATOM 1306 O O . TYR A 1 176 ? 7.460 -0.411 4.339 1.00 97.06 176 TYR A O 1
ATOM 1314 N N . ARG A 1 177 ? 7.290 -0.615 6.566 1.00 96.06 177 ARG A N 1
ATOM 1315 C CA . ARG A 1 177 ? 8.704 -0.308 6.832 1.00 96.06 177 ARG A CA 1
ATOM 1316 C C . ARG A 1 177 ? 9.639 -1.301 6.136 1.00 96.06 177 ARG A C 1
ATOM 1318 O O . ARG A 1 177 ? 10.645 -0.896 5.554 1.00 96.06 177 ARG A O 1
ATOM 1325 N N . ASP A 1 178 ? 9.316 -2.588 6.187 1.00 95.94 178 ASP A N 1
ATOM 1326 C CA . ASP A 1 178 ? 10.126 -3.640 5.575 1.00 95.94 178 ASP A CA 1
ATOM 1327 C C . ASP A 1 178 ? 10.102 -3.519 4.040 1.00 95.94 178 ASP A C 1
ATOM 1329 O O . ASP A 1 178 ? 11.142 -3.654 3.391 1.00 95.94 178 ASP A O 1
ATOM 1333 N N . TRP A 1 179 ? 8.955 -3.152 3.455 1.00 96.69 179 TRP A N 1
ATOM 1334 C CA . TRP A 1 179 ? 8.863 -2.782 2.041 1.00 96.69 179 TRP A CA 1
ATOM 1335 C C . TRP A 1 179 ? 9.724 -1.553 1.710 1.00 96.69 179 TRP A C 1
ATOM 1337 O O . TRP A 1 179 ? 10.467 -1.582 0.731 1.00 96.69 179 TRP A O 1
ATOM 1347 N N . GLN A 1 180 ? 9.702 -0.495 2.535 1.00 95.62 180 GLN A N 1
ATOM 1348 C CA . GLN A 1 180 ? 10.532 0.699 2.318 1.00 95.62 180 GLN A CA 1
ATOM 1349 C C . GLN A 1 180 ? 12.029 0.353 2.327 1.00 95.62 180 GLN A C 1
ATOM 1351 O O . GLN A 1 180 ? 12.785 0.841 1.485 1.00 95.62 180 GLN A O 1
ATOM 1356 N N . ALA A 1 181 ? 12.455 -0.502 3.260 1.00 95.06 181 ALA A N 1
ATOM 1357 C CA . ALA A 1 181 ? 13.834 -0.968 3.355 1.00 95.06 181 ALA A CA 1
ATOM 1358 C C . ALA A 1 181 ? 14.242 -1.813 2.136 1.00 95.06 181 ALA A C 1
ATOM 1360 O O . ALA A 1 181 ? 15.314 -1.590 1.569 1.00 95.06 181 ALA A O 1
ATOM 1361 N N . GLY A 1 182 ? 13.379 -2.731 1.690 1.00 95.69 182 GLY A N 1
ATOM 1362 C CA . GLY A 1 182 ? 13.607 -3.516 0.475 1.00 95.69 182 GLY A CA 1
ATOM 1363 C C . GLY A 1 182 ? 13.685 -2.639 -0.777 1.00 95.69 182 GLY A C 1
ATOM 1364 O O . GLY A 1 182 ? 14.600 -2.782 -1.584 1.00 95.69 182 GLY A O 1
ATOM 1365 N N . HIS A 1 183 ? 12.779 -1.668 -0.914 1.00 94.94 183 HIS A N 1
ATOM 1366 C CA . HIS A 1 183 ? 12.773 -0.743 -2.043 1.00 94.94 183 HIS A CA 1
ATOM 1367 C C . HIS A 1 183 ? 14.051 0.106 -2.070 1.00 94.94 183 HIS A C 1
ATOM 1369 O O . HIS A 1 183 ? 14.674 0.262 -3.120 1.00 94.94 183 HIS A O 1
ATOM 1375 N N . LEU A 1 184 ? 14.502 0.590 -0.909 1.00 94.19 184 LEU A N 1
ATOM 1376 C CA . LEU A 1 184 ? 15.785 1.275 -0.779 1.00 94.19 184 LEU A CA 1
ATOM 1377 C C . LEU A 1 184 ? 16.959 0.392 -1.231 1.00 94.19 184 LEU A C 1
ATOM 1379 O O . LEU A 1 184 ? 17.861 0.893 -1.904 1.00 94.19 184 LEU A O 1
ATOM 1383 N N . ALA A 1 185 ? 16.963 -0.896 -0.877 1.00 94.06 185 ALA A N 1
ATOM 1384 C CA . ALA A 1 185 ? 18.010 -1.829 -1.290 1.00 94.06 185 ALA A CA 1
ATOM 1385 C C . ALA A 1 185 ? 18.050 -2.000 -2.818 1.00 94.06 185 ALA A C 1
ATOM 1387 O O . ALA A 1 185 ? 19.116 -1.838 -3.418 1.00 94.06 185 ALA A O 1
ATOM 1388 N N . VAL A 1 186 ? 16.890 -2.208 -3.453 1.00 94.94 186 VAL A N 1
ATOM 1389 C CA . VAL A 1 186 ? 16.778 -2.285 -4.920 1.00 94.94 186 VAL A CA 1
ATOM 1390 C C . VAL A 1 186 ? 17.282 -0.993 -5.565 1.00 94.94 186 VAL A C 1
ATOM 1392 O O . VAL A 1 186 ? 18.108 -1.032 -6.475 1.00 94.94 186 VAL A O 1
ATOM 1395 N N . VAL A 1 187 ? 16.855 0.172 -5.072 1.00 92.31 187 VAL A N 1
ATOM 1396 C CA . VAL A 1 187 ? 17.274 1.466 -5.633 1.00 92.31 187 VAL A CA 1
ATOM 1397 C C . VAL A 1 187 ? 18.779 1.688 -5.492 1.00 92.31 187 VAL A C 1
ATOM 1399 O O . VAL A 1 187 ? 19.407 2.147 -6.443 1.00 92.31 187 VAL A O 1
ATOM 1402 N N . ARG A 1 188 ? 19.386 1.321 -4.356 1.00 92.81 188 ARG A N 1
ATOM 1403 C CA . ARG A 1 188 ? 20.848 1.375 -4.180 1.00 92.81 188 ARG A CA 1
ATOM 1404 C C . ARG A 1 188 ? 21.576 0.494 -5.189 1.00 92.81 188 ARG A C 1
ATOM 1406 O O . ARG A 1 188 ? 22.580 0.932 -5.738 1.00 92.81 188 ARG A O 1
ATOM 1413 N N . ARG A 1 189 ? 21.064 -0.705 -5.474 1.00 93.81 189 ARG A N 1
ATOM 1414 C CA . ARG A 1 189 ? 21.637 -1.595 -6.494 1.00 93.81 189 ARG A CA 1
ATOM 1415 C C . ARG A 1 189 ? 21.507 -1.020 -7.908 1.00 93.81 189 ARG A C 1
ATOM 1417 O O . ARG A 1 189 ? 22.443 -1.142 -8.691 1.00 93.81 189 ARG A O 1
ATOM 1424 N N . MET A 1 190 ? 20.370 -0.403 -8.238 1.00 91.56 190 MET A N 1
ATOM 1425 C CA . MET A 1 190 ? 20.113 0.126 -9.587 1.00 91.56 190 MET A CA 1
ATOM 1426 C C . MET A 1 190 ? 20.795 1.470 -9.863 1.00 91.56 190 MET A C 1
ATOM 1428 O O . MET A 1 190 ? 21.218 1.715 -10.990 1.00 91.56 190 MET A O 1
ATOM 1432 N N . LEU A 1 191 ? 20.859 2.361 -8.869 1.00 87.69 191 LEU A N 1
ATOM 1433 C CA . LEU A 1 191 ? 21.317 3.745 -9.040 1.00 87.69 191 LEU A CA 1
ATOM 1434 C C . LEU A 1 191 ? 22.655 4.048 -8.355 1.00 87.69 191 LEU A C 1
ATOM 1436 O O . LEU A 1 191 ? 23.297 5.033 -8.717 1.00 87.69 191 LEU A O 1
ATOM 1440 N N . GLY A 1 192 ? 23.086 3.260 -7.368 1.00 86.75 192 GLY A N 1
ATOM 1441 C CA . GLY A 1 192 ? 24.190 3.654 -6.492 1.00 86.75 192 GLY A CA 1
ATOM 1442 C C . GLY A 1 192 ? 23.919 5.026 -5.862 1.00 86.75 192 GLY A C 1
ATOM 1443 O O . GLY A 1 192 ? 22.872 5.236 -5.245 1.00 86.75 192 GLY A O 1
ATOM 1444 N N . ASP A 1 193 ? 24.836 5.971 -6.081 1.00 81.50 193 ASP A N 1
ATOM 1445 C CA . ASP A 1 193 ? 24.732 7.362 -5.611 1.00 81.50 193 ASP A CA 1
ATOM 1446 C C . ASP A 1 193 ? 24.030 8.314 -6.598 1.00 81.50 193 ASP A C 1
ATOM 1448 O O . ASP A 1 193 ? 23.912 9.515 -6.334 1.00 81.50 193 ASP A O 1
ATOM 1452 N N . GLN A 1 194 ? 23.558 7.810 -7.743 1.00 80.19 194 GLN A N 1
ATOM 1453 C CA . GLN A 1 194 ? 22.894 8.633 -8.755 1.00 80.19 194 GLN A CA 1
ATOM 1454 C C . GLN A 1 194 ? 21.560 9.213 -8.234 1.00 80.19 194 GLN A C 1
ATOM 1456 O O . GLN A 1 194 ? 20.796 8.514 -7.557 1.00 80.19 194 GLN A O 1
ATOM 1461 N N . PRO A 1 195 ? 21.219 10.466 -8.596 1.00 81.62 195 PRO A N 1
ATOM 1462 C CA . PRO A 1 195 ? 19.898 11.037 -8.334 1.00 81.62 195 PRO A CA 1
ATOM 1463 C C . PRO A 1 195 ? 18.760 10.234 -8.981 1.00 81.62 195 PRO A C 1
ATOM 1465 O O . PRO A 1 195 ? 18.934 9.572 -10.010 1.00 81.62 195 PRO A O 1
ATOM 1468 N N . GLY A 1 196 ? 17.563 10.325 -8.398 1.00 79.88 196 GLY A N 1
ATOM 1469 C CA . GLY A 1 196 ? 16.352 9.728 -8.966 1.00 79.88 196 GLY A CA 1
ATOM 1470 C C . GLY A 1 196 ? 15.831 10.512 -10.178 1.00 79.88 196 GLY A C 1
ATOM 1471 O O . GLY A 1 196 ? 16.062 11.714 -10.285 1.00 79.88 196 GLY A O 1
ATOM 1472 N N . THR A 1 197 ? 15.069 9.860 -11.063 1.00 77.62 197 THR A N 1
ATOM 1473 C CA . THR A 1 197 ? 14.424 10.509 -12.231 1.00 77.62 197 THR A CA 1
ATOM 1474 C C . THR A 1 197 ? 13.416 11.591 -11.830 1.00 77.62 197 THR A C 1
ATOM 1476 O O . THR A 1 197 ? 13.192 12.537 -12.574 1.00 77.62 197 THR A O 1
ATOM 1479 N N . GLY A 1 198 ? 12.863 11.508 -10.614 1.00 74.50 198 GLY A N 1
ATOM 1480 C CA . GLY A 1 198 ? 12.005 12.540 -10.023 1.00 74.50 198 GLY A CA 1
ATOM 1481 C C . GLY A 1 198 ? 12.746 13.702 -9.347 1.00 74.50 198 GLY A C 1
ATOM 1482 O O . GLY A 1 198 ? 12.129 14.414 -8.563 1.00 74.50 198 GLY A O 1
ATOM 1483 N N . GLY A 1 199 ? 14.059 13.859 -9.556 1.00 76.06 199 GLY A N 1
ATOM 1484 C CA . GLY A 1 199 ? 14.849 14.973 -9.007 1.00 76.06 199 GLY A CA 1
ATOM 1485 C C . GLY A 1 199 ? 15.244 14.842 -7.529 1.00 76.06 199 GLY A C 1
ATOM 1486 O O . GLY A 1 199 ? 15.769 15.785 -6.942 1.00 76.06 199 GLY A O 1
ATOM 1487 N N . THR A 1 200 ? 15.013 13.685 -6.903 1.00 80.44 200 THR A N 1
ATOM 1488 C CA . THR A 1 200 ? 15.422 13.429 -5.514 1.00 80.44 200 THR A CA 1
ATOM 1489 C C . THR A 1 200 ? 16.891 13.013 -5.427 1.00 80.44 200 THR A C 1
ATOM 1491 O O . THR A 1 200 ? 17.481 12.535 -6.398 1.00 80.44 200 THR A O 1
ATOM 1494 N N . ALA A 1 201 ? 17.471 13.070 -4.223 1.00 77.31 201 ALA A N 1
ATOM 1495 C CA . ALA A 1 201 ? 18.811 12.543 -3.928 1.00 77.31 201 ALA A CA 1
ATOM 1496 C C . ALA A 1 201 ? 18.913 10.994 -3.982 1.00 77.31 201 ALA A C 1
ATOM 1498 O O . ALA A 1 201 ? 19.783 10.409 -3.332 1.00 77.31 201 ALA A O 1
ATOM 1499 N N . GLY A 1 202 ? 17.998 10.321 -4.694 1.00 84.19 202 GLY A N 1
ATOM 1500 C CA . GLY A 1 202 ? 17.986 8.875 -4.903 1.00 84.19 202 GLY A CA 1
ATOM 1501 C C . GLY A 1 202 ? 17.872 8.098 -3.592 1.00 84.19 202 GLY A C 1
ATOM 1502 O O . GLY A 1 202 ? 16.983 8.348 -2.773 1.00 84.19 202 GLY A O 1
ATOM 1503 N N . ALA A 1 203 ? 18.810 7.178 -3.366 1.00 84.50 203 ALA A N 1
ATOM 1504 C CA . ALA A 1 203 ? 18.842 6.325 -2.181 1.00 84.50 203 ALA A CA 1
ATOM 1505 C C . ALA A 1 203 ? 18.882 7.107 -0.854 1.00 84.50 203 ALA A C 1
ATOM 1507 O O . ALA A 1 203 ? 18.286 6.673 0.130 1.00 84.50 203 ALA A O 1
ATOM 1508 N N . ARG A 1 204 ? 19.541 8.275 -0.802 1.00 84.06 204 ARG A N 1
ATOM 1509 C CA . ARG A 1 204 ? 19.593 9.092 0.427 1.00 84.06 204 ARG A CA 1
ATOM 1510 C C . ARG A 1 204 ? 18.227 9.656 0.804 1.00 84.06 204 ARG A C 1
ATOM 1512 O O . ARG A 1 204 ? 17.881 9.668 1.981 1.00 84.06 204 ARG A O 1
ATOM 1519 N N . HIS A 1 205 ? 17.447 10.079 -0.191 1.00 85.12 205 HIS A N 1
ATOM 1520 C CA . HIS A 1 205 ? 16.077 10.529 0.036 1.00 85.12 205 HIS A CA 1
ATOM 1521 C C . HIS A 1 205 ? 15.200 9.379 0.543 1.00 85.12 205 HIS A C 1
ATOM 1523 O O . HIS A 1 205 ? 14.470 9.555 1.505 1.00 85.12 205 HIS A O 1
ATOM 1529 N N . LEU A 1 206 ? 15.304 8.186 -0.048 1.00 87.25 206 LEU A N 1
ATOM 1530 C CA . LEU A 1 206 ? 14.524 7.030 0.407 1.00 87.25 206 LEU A CA 1
ATOM 1531 C C . LEU A 1 206 ? 14.912 6.578 1.822 1.00 87.25 206 LEU A C 1
ATOM 1533 O O . LEU A 1 206 ? 14.036 6.239 2.612 1.00 87.25 206 LEU A O 1
ATOM 1537 N N . ALA A 1 207 ? 16.199 6.634 2.177 1.00 89.19 207 ALA A N 1
ATOM 1538 C CA . ALA A 1 207 ? 16.666 6.274 3.514 1.00 89.19 207 ALA A CA 1
ATOM 1539 C C . ALA A 1 207 ? 16.040 7.141 4.619 1.00 89.19 207 ALA A C 1
ATOM 1541 O O . ALA A 1 207 ? 15.677 6.610 5.665 1.00 89.19 207 ALA A O 1
ATOM 1542 N N . SER A 1 208 ? 15.844 8.445 4.388 1.00 89.19 208 SER A N 1
ATOM 1543 C CA . SER A 1 208 ? 15.200 9.324 5.377 1.00 89.19 208 SER A CA 1
ATOM 1544 C C . SER A 1 208 ? 13.688 9.104 5.512 1.00 89.19 208 SER A C 1
ATOM 1546 O O . SER A 1 208 ? 13.072 9.607 6.452 1.00 89.19 208 SER A O 1
ATOM 1548 N N . ARG A 1 209 ? 13.076 8.352 4.588 1.00 89.06 209 ARG A N 1
ATOM 1549 C CA . ARG A 1 209 ? 11.638 8.050 4.580 1.00 89.06 209 ARG A CA 1
ATOM 1550 C C . ARG A 1 209 ? 11.289 6.752 5.303 1.00 89.06 209 ARG A C 1
ATOM 1552 O O . ARG A 1 209 ? 10.110 6.555 5.586 1.00 89.06 209 ARG A O 1
ATOM 1559 N N . VAL A 1 210 ? 12.270 5.902 5.626 1.00 91.62 210 VAL A N 1
ATOM 1560 C CA . VAL A 1 210 ? 12.046 4.640 6.352 1.00 91.62 210 VAL A CA 1
ATOM 1561 C C . VAL A 1 210 ? 11.594 4.951 7.776 1.00 91.62 210 VAL A C 1
ATOM 1563 O O . VAL A 1 210 ? 12.390 5.346 8.628 1.00 91.62 210 VAL A O 1
ATOM 1566 N N . ARG A 1 211 ? 10.292 4.818 8.029 1.00 88.88 211 ARG A N 1
ATOM 1567 C CA . ARG A 1 211 ? 9.649 5.209 9.289 1.00 88.88 211 ARG A CA 1
ATOM 1568 C C . ARG A 1 211 ? 8.562 4.200 9.639 1.00 88.88 211 ARG A C 1
ATOM 1570 O O . ARG A 1 211 ? 7.928 3.626 8.761 1.00 88.88 211 ARG A O 1
ATOM 1577 N N . LEU A 1 212 ? 8.342 3.991 10.933 1.00 90.62 212 LEU A N 1
ATOM 1578 C CA . LEU A 1 212 ? 7.277 3.120 11.424 1.00 90.62 212 LEU A CA 1
ATOM 1579 C C . LEU A 1 212 ? 5.974 3.924 11.559 1.00 90.62 212 LEU A C 1
ATOM 1581 O O . LEU A 1 212 ? 5.993 5.023 12.115 1.00 90.62 212 LEU A O 1
ATOM 1585 N N . ALA A 1 213 ? 4.872 3.385 11.037 1.00 94.12 213 ALA A N 1
ATOM 1586 C CA . ALA A 1 213 ? 3.534 3.954 11.209 1.00 94.12 213 ALA A CA 1
ATOM 1587 C C . ALA A 1 213 ? 2.996 3.711 12.635 1.00 94.12 213 ALA A C 1
ATOM 1589 O O . ALA A 1 213 ? 3.538 2.886 13.367 1.00 94.12 213 ALA A O 1
ATOM 1590 N N . PHE A 1 214 ? 1.922 4.409 13.017 1.00 94.31 214 PHE A N 1
ATOM 1591 C CA . PHE A 1 214 ? 1.188 4.212 14.282 1.00 94.31 214 PHE A CA 1
ATOM 1592 C C . PHE A 1 214 ? 2.061 4.252 15.564 1.00 94.31 214 PHE A C 1
ATOM 1594 O O . PHE A 1 214 ? 2.092 3.286 16.333 1.00 94.31 214 PHE A O 1
ATOM 1601 N N . PRO A 1 215 ? 2.784 5.358 15.835 1.00 91.44 215 PRO A N 1
ATOM 1602 C CA . PRO A 1 215 ? 3.684 5.452 16.989 1.00 91.44 215 PRO A CA 1
ATOM 1603 C C . PRO A 1 215 ? 2.978 5.230 18.337 1.00 91.44 215 PRO A C 1
ATOM 1605 O O . PRO A 1 215 ? 3.528 4.532 19.194 1.00 91.44 215 PRO A O 1
ATOM 1608 N N . ASP A 1 216 ? 1.757 5.742 18.500 1.00 91.19 216 ASP A N 1
ATOM 1609 C CA . ASP A 1 216 ? 0.987 5.640 19.748 1.00 91.19 216 ASP A CA 1
ATOM 1610 C C . ASP A 1 216 ? 0.525 4.207 20.020 1.00 91.19 216 ASP A C 1
ATOM 1612 O O . ASP A 1 216 ? 0.603 3.719 21.148 1.00 91.19 216 ASP A O 1
ATOM 1616 N N . LEU A 1 217 ? 0.165 3.471 18.965 1.00 93.56 217 LEU A N 1
ATOM 1617 C CA . LEU A 1 217 ? -0.156 2.048 19.046 1.00 93.56 217 LEU A CA 1
ATOM 1618 C C . LEU A 1 217 ? 1.038 1.232 19.555 1.00 93.56 217 LEU A C 1
ATOM 1620 O O . LEU A 1 217 ? 0.893 0.363 20.417 1.00 93.56 217 LEU A O 1
ATOM 1624 N N . HIS A 1 218 ? 2.237 1.541 19.057 1.00 90.75 218 HIS A N 1
ATOM 1625 C CA . HIS A 1 218 ? 3.471 0.909 19.512 1.00 90.75 218 HIS A CA 1
ATOM 1626 C C . HIS A 1 218 ? 3.865 1.326 20.933 1.00 90.75 218 HIS A C 1
ATOM 1628 O O . HIS A 1 218 ? 4.445 0.514 21.656 1.00 90.75 218 HIS A O 1
ATOM 1634 N N . ALA A 1 219 ? 3.579 2.564 21.340 1.00 92.25 219 ALA A N 1
ATOM 1635 C CA . ALA A 1 219 ? 3.787 3.019 22.711 1.00 92.25 219 ALA A CA 1
ATOM 1636 C C . ALA A 1 219 ? 2.871 2.272 23.690 1.00 92.25 219 ALA A C 1
ATOM 1638 O O . ALA A 1 219 ? 3.373 1.687 24.651 1.00 92.25 219 ALA A O 1
ATOM 1639 N N . ALA A 1 220 ? 1.576 2.180 23.380 1.00 93.06 220 ALA A N 1
ATOM 1640 C CA . ALA A 1 220 ? 0.598 1.453 24.184 1.00 93.06 220 ALA A CA 1
ATOM 1641 C C . ALA A 1 220 ? 0.942 -0.036 24.328 1.00 93.06 220 ALA A C 1
ATOM 1643 O O . ALA A 1 220 ? 0.801 -0.607 25.408 1.00 93.06 220 ALA A O 1
ATOM 1644 N N . ARG A 1 221 ? 1.463 -0.666 23.266 1.00 92.44 221 ARG A N 1
ATOM 1645 C CA . ARG A 1 221 ? 1.931 -2.057 23.323 1.00 92.44 221 ARG A CA 1
ATOM 1646 C C . ARG A 1 221 ? 3.068 -2.252 24.331 1.00 92.44 221 ARG A C 1
ATOM 1648 O O . ARG A 1 221 ? 3.064 -3.222 25.086 1.00 92.44 221 ARG A O 1
ATOM 1655 N N . ARG A 1 222 ? 4.042 -1.331 24.357 1.00 92.00 222 ARG A N 1
ATOM 1656 C CA . ARG A 1 222 ? 5.159 -1.377 25.319 1.00 92.00 222 ARG A CA 1
ATOM 1657 C C . ARG A 1 222 ? 4.668 -1.195 26.752 1.00 92.00 222 ARG A C 1
ATOM 1659 O O . ARG A 1 222 ? 5.097 -1.932 27.630 1.00 92.00 222 ARG A O 1
ATOM 1666 N N . GLU A 1 223 ? 3.752 -0.258 26.975 1.00 91.50 223 GLU A N 1
ATOM 1667 C CA . GLU A 1 223 ? 3.125 -0.032 28.284 1.00 91.50 223 GLU A CA 1
ATOM 1668 C C . GLU A 1 223 ? 2.319 -1.249 28.772 1.00 91.50 223 GLU A C 1
ATOM 1670 O O . GLU A 1 223 ? 2.262 -1.549 29.966 1.00 91.50 223 GLU A O 1
ATOM 1675 N N . ALA A 1 224 ? 1.719 -1.998 27.847 1.00 90.00 224 ALA A N 1
ATOM 1676 C CA . ALA A 1 224 ? 1.013 -3.231 28.163 1.00 90.00 224 ALA A CA 1
ATOM 1677 C C . ALA A 1 224 ? 1.936 -4.386 28.592 1.00 90.00 224 ALA A C 1
ATOM 1679 O O . ALA A 1 224 ? 1.431 -5.389 29.092 1.00 90.00 224 ALA A O 1
ATOM 1680 N N . GLY A 1 225 ? 3.259 -4.256 28.426 1.00 86.06 225 GLY A N 1
ATOM 1681 C CA . GLY A 1 225 ? 4.221 -5.335 28.670 1.00 86.06 225 GLY A CA 1
ATOM 1682 C C . GLY A 1 225 ? 4.219 -6.416 27.584 1.00 86.06 225 GLY A C 1
ATOM 1683 O O . GLY A 1 225 ? 4.850 -7.452 27.760 1.00 86.06 225 GLY A O 1
ATOM 1684 N N . ASP A 1 226 ? 3.539 -6.179 26.457 1.00 77.56 226 ASP A N 1
ATOM 1685 C CA . ASP A 1 226 ? 3.483 -7.092 25.312 1.00 77.56 226 ASP A CA 1
ATOM 1686 C C . ASP A 1 226 ? 4.668 -6.842 24.364 1.00 77.56 226 ASP A C 1
ATOM 1688 O O . ASP A 1 226 ? 4.524 -6.436 23.207 1.00 77.56 226 ASP A O 1
ATOM 1692 N N . THR A 1 227 ? 5.886 -7.017 24.873 1.00 66.56 227 THR A N 1
ATOM 1693 C CA . THR A 1 227 ? 7.090 -6.997 24.044 1.00 66.56 227 THR A CA 1
ATOM 1694 C C . THR A 1 227 ? 7.328 -8.394 23.473 1.00 66.56 227 THR A C 1
ATOM 1696 O O . THR A 1 227 ? 7.418 -9.377 24.202 1.00 66.56 227 THR A O 1
ATOM 1699 N N . VAL A 1 228 ? 7.453 -8.502 22.145 1.00 54.50 228 VAL A N 1
ATOM 1700 C CA . VAL A 1 228 ? 8.024 -9.719 21.541 1.00 54.50 228 VAL A CA 1
ATOM 1701 C C . VAL A 1 228 ? 9.439 -9.865 22.115 1.00 54.50 228 VAL A C 1
ATOM 1703 O O . VAL A 1 228 ? 10.153 -8.855 22.136 1.00 54.50 228 VAL A O 1
ATOM 1706 N N . PRO A 1 229 ? 9.868 -11.055 22.579 1.00 37.38 229 PRO A N 1
ATOM 1707 C CA . PRO A 1 229 ? 11.261 -11.266 22.946 1.00 37.38 229 PRO A CA 1
ATOM 1708 C C . PRO A 1 229 ? 12.134 -10.833 21.770 1.00 37.38 229 PRO A C 1
ATOM 1710 O O . PRO A 1 229 ? 11.887 -11.243 20.636 1.00 37.38 229 PRO A O 1
ATOM 1713 N N . THR A 1 230 ? 13.110 -9.963 22.014 1.00 34.72 230 THR A N 1
ATOM 1714 C CA . THR A 1 230 ? 14.134 -9.651 21.016 1.00 34.72 230 THR A CA 1
ATOM 1715 C C . THR A 1 230 ? 14.849 -10.954 20.674 1.00 34.72 230 THR A C 1
ATOM 1717 O O . THR A 1 230 ? 15.596 -11.466 21.508 1.00 34.72 230 THR A O 1
ATOM 1720 N N . ALA A 1 231 ? 14.547 -11.511 19.502 1.00 33.56 231 ALA A N 1
ATOM 1721 C CA . ALA A 1 231 ? 15.333 -12.563 18.872 1.00 33.56 231 ALA A CA 1
ATOM 1722 C C . ALA A 1 231 ? 16.500 -11.929 18.111 1.00 33.56 231 ALA A C 1
ATOM 1724 O O . ALA A 1 231 ? 16.274 -10.857 17.496 1.00 33.56 231 ALA A O 1
#

Radius of gyration: 20.83 Å; chains: 1; bounding box: 48×32×64 Å